Protein AF-0000000086775308 (afdb_homodimer)

Solvent-accessible surface area (backbone atoms only — not comparable to full-atom values): 11970 Å² total; per-residue (Å²): 128,75,79,69,89,72,75,89,44,62,49,80,54,62,70,60,24,52,54,50,41,53,54,49,51,52,50,52,52,52,53,46,52,46,45,18,43,27,44,70,28,49,30,36,40,39,37,32,48,79,79,42,51,78,45,74,47,56,60,63,72,67,72,54,77,65,46,66,46,39,51,53,39,22,53,45,31,34,72,60,33,89,48,58,64,60,19,41,55,45,37,50,54,48,50,40,47,49,52,48,37,50,45,31,37,74,57,54,68,67,119,129,75,80,72,88,74,75,89,44,63,48,81,54,64,69,60,24,50,53,49,41,52,53,49,51,52,50,51,51,50,51,47,53,47,45,18,42,28,44,71,27,47,30,37,38,38,37,32,47,78,78,42,51,81,46,74,45,54,57,62,72,67,72,54,77,63,47,66,47,39,51,53,40,22,53,45,30,34,74,60,33,90,47,57,62,59,21,42,54,46,36,51,54,46,50,40,46,48,52,47,36,51,44,32,38,72,56,54,69,68,120

Sequence (222 aa):
MGRGKILIKRIDNTTSRQVTFSKRRNGLLKKAKELAILCDAEVGVMVFSSTGKLYDYASTSSVSPLLETCDLAELICMCILPSKIAVFMSCHFFVGLFARATWRSNYGTVSMGRGKILIKRIDNTTSRQVTFSKRRNGLLKKAKELAILCDAEVGVMVFSSTGKLYDYASTSSVSPLLETCDLAELICMCILPSKIAVFMSCHFFVGLFARATWRSNYGTVS

Nearest PDB structures (foldseek):
  1egw-assembly1_B  TM=8.100E-01  e=3.547E-06  Homo sapiens
  6byy-assembly1_B  TM=8.345E-01  e=5.231E-06  Homo sapiens
  3p57-assembly1_D  TM=8.153E-01  e=4.596E-06  Homo sapiens
  6wc2-assembly2_C  TM=8.237E-01  e=1.067E-05  Homo sapiens
  1hbx-assembly1_A  TM=7.755E-01  e=5.747E-05  Homo sapiens

InterPro domains:
  IPR002100 Transcription factor, MADS-box [PF00319] (10-57)
  IPR002100 Transcription factor, MADS-box [PR00404] (3-23)
  IPR002100 Transcription factor, MADS-box [PR00404] (23-38)
  IPR002100 Transcription factor, MADS-box [PR00404] (38-59)
  IPR002100 Transcription factor, MADS-box [PS00350] (3-57)
  IPR002100 Transcription factor, MADS-box [PS50066] (1-61)
  IPR002100 Transcription factor, MADS-box [SM00432] (1-60)
  IPR033896 MADS MEF2-like, N-terminal [cd00265] (2-61)
  IPR036879 Transcription factor, MADS-box superfamily [G3DSA:3.40.1810.10] (13-83)
  IPR036879 Transcription factor, MADS-box superfamily [SSF55455] (2-68)
  IPR050142 MADS-box/MEF2 Transcription Factor [PTHR48019] (3-62)

Organism: NCBI:txid165716

Structure (mmCIF, N/CA/C/O backbone):
data_AF-0000000086775308-model_v1
#
loop_
_entity.id
_entity.type
_entity.pd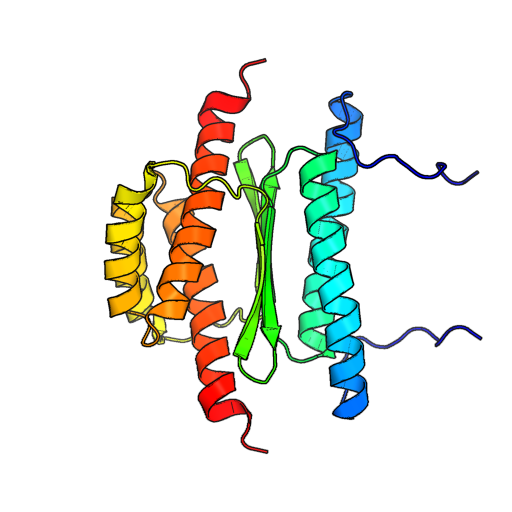bx_description
1 polymer 'AGAMOUS-like 16'
#
loop_
_atom_site.group_PDB
_atom_site.id
_atom_site.type_symbol
_atom_site.label_atom_id
_atom_site.label_alt_id
_atom_site.label_comp_id
_atom_site.label_asym_id
_atom_site.label_entity_id
_atom_site.label_seq_id
_atom_site.pdbx_PDB_ins_code
_atom_site.Cartn_x
_atom_site.Cartn_y
_atom_site.Cartn_z
_atom_site.occupancy
_atom_site.B_iso_or_equiv
_atom_site.auth_seq_id
_atom_site.auth_comp_id
_atom_site.auth_asym_id
_atom_site.auth_atom_id
_atom_site.pdbx_PDB_model_num
ATOM 1 N N . MET A 1 1 ? -9.656 21.328 -22.531 1 42.94 1 MET A N 1
ATOM 2 C CA . MET A 1 1 ? -8.273 21.641 -22.172 1 42.94 1 MET A CA 1
ATOM 3 C C . MET A 1 1 ? -7.84 20.859 -20.938 1 42.94 1 MET A C 1
ATOM 5 O O . MET A 1 1 ? -8.578 20.797 -19.953 1 42.94 1 MET A O 1
ATOM 9 N N . GLY A 1 2 ? -7.031 19.906 -21.078 1 43.66 2 GLY A N 1
ATOM 10 C CA . GLY A 1 2 ? -6.695 19.094 -19.922 1 43.66 2 GLY A CA 1
ATOM 11 C C . GLY A 1 2 ? -6.055 19.891 -18.797 1 43.66 2 GLY A C 1
ATOM 12 O O . GLY A 1 2 ? -5.613 21.031 -19 1 43.66 2 GLY A O 1
ATOM 13 N N . ARG A 1 3 ? -6.391 19.75 -17.703 1 65.56 3 ARG A N 1
ATOM 14 C CA . ARG A 1 3 ? -5.746 20.469 -16.609 1 65.56 3 ARG A CA 1
ATOM 15 C C . ARG A 1 3 ? -4.23 20.328 -16.672 1 65.56 3 ARG A C 1
ATOM 17 O O . ARG A 1 3 ? -3.715 19.344 -17.219 1 65.56 3 ARG A O 1
ATOM 24 N N . GLY A 1 4 ? -3.482 21.281 -17.203 1 66.19 4 GLY A N 1
ATOM 25 C CA . GLY A 1 4 ? -2.031 21.359 -17.266 1 66.19 4 GLY A CA 1
ATOM 26 C C . GLY A 1 4 ? -1.345 20.469 -16.25 1 66.19 4 GLY A C 1
ATOM 27 O O . GLY A 1 4 ? -2.008 19.75 -15.492 1 66.19 4 GLY A O 1
ATOM 28 N N . LYS A 1 5 ? -0.002 20.297 -16.359 1 78 5 LYS A N 1
ATOM 29 C CA . LYS A 1 5 ? 0.845 19.547 -15.438 1 78 5 LYS A CA 1
ATOM 30 C C . LYS A 1 5 ? 0.782 20.141 -14.031 1 78 5 LYS A C 1
ATOM 32 O O . LYS A 1 5 ? 0.924 21.359 -13.859 1 78 5 LYS A O 1
ATOM 37 N N . ILE A 1 6 ? 0.386 19.359 -13.219 1 81.38 6 ILE A N 1
ATOM 38 C CA . ILE A 1 6 ? 0.278 19.859 -11.852 1 81.38 6 ILE A CA 1
ATOM 39 C C . ILE A 1 6 ? 1.59 19.609 -11.109 1 81.38 6 ILE A C 1
ATOM 41 O O . ILE A 1 6 ? 2.25 18.578 -11.328 1 81.38 6 ILE A O 1
ATOM 45 N N . LEU A 1 7 ? 2.023 20.688 -10.438 1 88.44 7 LEU A N 1
ATOM 46 C CA . LEU A 1 7 ? 3.145 20.531 -9.523 1 88.44 7 LEU A CA 1
ATOM 47 C C . LEU A 1 7 ? 2.754 19.656 -8.328 1 88.44 7 LEU A C 1
ATOM 49 O O . LEU A 1 7 ? 1.666 19.828 -7.77 1 88.44 7 LEU A O 1
ATOM 53 N N . ILE A 1 8 ? 3.662 18.75 -8.031 1 95.31 8 ILE A N 1
ATOM 54 C CA . ILE A 1 8 ? 3.373 17.859 -6.914 1 95.31 8 ILE A CA 1
ATOM 55 C C . ILE A 1 8 ? 3.689 18.562 -5.598 1 95.31 8 ILE A C 1
ATOM 57 O O . ILE A 1 8 ? 4.816 18.484 -5.102 1 95.31 8 ILE A O 1
ATOM 61 N N . LYS A 1 9 ? 2.836 19.281 -5.207 1 95.69 9 LYS A N 1
ATOM 62 C CA . LYS A 1 9 ? 2.846 19.984 -3.926 1 95.69 9 LYS A CA 1
ATOM 63 C C . LYS A 1 9 ? 1.477 19.922 -3.256 1 95.69 9 LYS A C 1
ATOM 65 O O . LYS A 1 9 ? 0.458 19.75 -3.928 1 95.69 9 LYS A O 1
ATOM 70 N N . ARG A 1 10 ? 1.558 20.047 -1.965 1 95.5 10 ARG A N 1
ATOM 71 C CA . ARG A 1 10 ? 0.304 19.969 -1.221 1 95.5 10 ARG A CA 1
ATOM 72 C C . ARG A 1 10 ? -0.72 20.969 -1.767 1 95.5 10 ARG A C 1
ATOM 74 O O . ARG A 1 10 ? -0.394 22.125 -2.023 1 95.5 10 ARG A O 1
ATOM 81 N N . ILE A 1 11 ? -1.841 20.469 -1.906 1 95.88 11 ILE A N 1
ATOM 82 C CA . ILE A 1 11 ? -2.939 21.312 -2.355 1 95.88 11 ILE A CA 1
ATOM 83 C C . ILE A 1 11 ? -3.488 22.109 -1.177 1 95.88 11 ILE A C 1
ATOM 85 O O . ILE A 1 11 ? -3.893 21.547 -0.163 1 95.88 11 ILE A O 1
ATOM 89 N N . ASP A 1 12 ? -3.641 23.391 -1.25 1 95.5 12 ASP A N 1
ATOM 90 C CA . ASP A 1 12 ? -4.02 24.266 -0.143 1 95.5 12 ASP A CA 1
ATOM 91 C C . ASP A 1 12 ? -5.539 24.297 0.03 1 95.5 12 ASP A C 1
ATOM 93 O O . ASP A 1 12 ? -6.039 24.344 1.156 1 95.5 12 ASP A O 1
ATOM 97 N N . ASN A 1 13 ? -6.195 24.391 -1.136 1 95.44 13 ASN A N 1
ATOM 98 C CA . ASN A 1 13 ? -7.652 24.391 -1.05 1 95.44 13 ASN A CA 1
ATOM 99 C C . ASN A 1 13 ? -8.195 23.062 -0.528 1 95.44 13 ASN A C 1
ATOM 101 O O . ASN A 1 13 ? -7.984 22.016 -1.144 1 95.44 13 ASN A O 1
ATOM 105 N N . THR A 1 14 ? -8.922 23.125 0.528 1 94.19 14 THR A N 1
ATOM 106 C CA . THR A 1 14 ? -9.383 21.938 1.225 1 94.19 14 THR A CA 1
ATOM 107 C C . THR A 1 14 ? -10.344 21.141 0.349 1 94.19 14 THR A C 1
ATOM 109 O O . THR A 1 14 ? -10.273 19.906 0.293 1 94.19 14 THR A O 1
ATOM 112 N N . THR A 1 15 ? -11.25 21.812 -0.288 1 95.69 15 THR A N 1
ATOM 113 C CA . THR A 1 15 ? -12.227 21.141 -1.13 1 95.69 15 THR A CA 1
ATOM 114 C C . THR A 1 15 ? -11.539 20.406 -2.279 1 95.69 15 THR A C 1
ATOM 116 O O . THR A 1 15 ? -11.82 19.234 -2.533 1 95.69 15 THR A O 1
ATOM 119 N N . SER A 1 16 ? -10.633 21.109 -2.973 1 95.88 16 SER A N 1
ATOM 120 C CA . SER A 1 16 ? -9.891 20.5 -4.074 1 95.88 16 SER A CA 1
ATOM 121 C C . SER A 1 16 ? -9.023 19.344 -3.586 1 95.88 16 SER A C 1
ATOM 123 O O . SER A 1 16 ? -8.898 18.328 -4.266 1 95.88 16 SER A O 1
ATOM 125 N N . ARG A 1 17 ? -8.422 19.516 -2.426 1 96 17 ARG A N 1
ATOM 126 C CA . ARG A 1 17 ? -7.582 18.469 -1.85 1 96 17 ARG A CA 1
ATOM 127 C C . ARG A 1 17 ? -8.391 17.203 -1.567 1 96 17 ARG A C 1
ATOM 129 O O . ARG A 1 17 ? -7.934 16.094 -1.842 1 96 17 ARG A O 1
ATOM 136 N N . GLN A 1 18 ? -9.562 17.438 -1.11 1 95.31 18 GLN A N 1
ATOM 137 C CA . GLN A 1 18 ? -10.43 16.312 -0.793 1 95.31 18 GLN A CA 1
ATOM 138 C C . GLN A 1 18 ? -10.859 15.578 -2.059 1 95.31 18 GLN A C 1
ATOM 140 O O . GLN A 1 18 ? -10.93 14.344 -2.078 1 95.31 18 GLN A O 1
ATOM 145 N N . VAL A 1 19 ? -11.242 16.328 -3.092 1 97 19 VAL A N 1
ATOM 146 C CA . VAL A 1 19 ? -11.656 15.727 -4.352 1 97 19 VAL A CA 1
ATOM 147 C C . VAL A 1 19 ? -10.492 14.945 -4.965 1 97 19 VAL A C 1
ATOM 149 O O . VAL A 1 19 ? -10.664 13.812 -5.41 1 97 19 VAL A O 1
ATOM 152 N N . THR A 1 20 ? -9.305 15.555 -4.961 1 96.69 20 THR A N 1
ATOM 153 C CA . THR A 1 20 ? -8.109 14.898 -5.477 1 96.69 20 THR A CA 1
ATOM 154 C C . THR A 1 20 ? -7.789 13.641 -4.676 1 96.69 20 THR A C 1
ATOM 156 O O . THR A 1 20 ? -7.477 12.594 -5.246 1 96.69 20 THR A O 1
ATOM 159 N N . PHE A 1 21 ? -7.926 13.711 -3.381 1 97.62 21 PHE A N 1
ATOM 160 C CA . PHE A 1 21 ? -7.68 12.562 -2.514 1 97.62 21 PHE A CA 1
ATOM 161 C C . PHE A 1 21 ? -8.547 11.375 -2.922 1 97.62 21 PHE A C 1
ATOM 163 O O . PHE A 1 21 ? -8.039 10.266 -3.105 1 97.62 21 PHE A O 1
ATOM 170 N N . SER A 1 22 ? -9.766 11.656 -3.123 1 97.81 22 SER A N 1
ATOM 171 C CA . SER A 1 22 ? -10.695 10.586 -3.455 1 97.81 22 SER A CA 1
ATOM 172 C C . SER A 1 22 ? -10.352 9.953 -4.801 1 97.81 22 SER A C 1
ATOM 174 O O . SER A 1 22 ? -10.344 8.727 -4.93 1 97.81 22 SER A O 1
ATOM 176 N N . LYS A 1 23 ? -10.102 10.797 -5.715 1 97.44 23 LYS A N 1
ATOM 177 C CA . LYS A 1 23 ? -9.812 10.305 -7.059 1 97.44 23 LYS A CA 1
ATOM 178 C C . LYS A 1 23 ? -8.516 9.5 -7.086 1 97.44 23 LYS A C 1
ATOM 180 O O . LYS A 1 23 ? -8.477 8.391 -7.637 1 97.44 23 LYS A O 1
ATOM 185 N N . ARG A 1 24 ? -7.516 10.07 -6.504 1 98.12 24 ARG A N 1
ATOM 186 C CA . ARG A 1 24 ? -6.211 9.422 -6.547 1 98.12 24 ARG A CA 1
ATOM 187 C C . ARG A 1 24 ? -6.195 8.164 -5.68 1 98.12 24 ARG A C 1
ATOM 189 O O . ARG A 1 24 ? -5.531 7.18 -6.012 1 98.12 24 ARG A O 1
ATOM 196 N N . ARG A 1 25 ? -6.805 8.234 -4.574 1 97.69 25 ARG A N 1
ATOM 197 C CA . ARG A 1 25 ? -6.926 7.051 -3.727 1 97.69 25 ARG A CA 1
ATOM 198 C C . ARG A 1 25 ? -7.547 5.891 -4.492 1 97.69 25 ARG A C 1
ATOM 200 O O . ARG A 1 25 ? -7.004 4.781 -4.492 1 97.69 25 ARG A O 1
ATOM 207 N N . ASN A 1 26 ? -8.703 6.203 -5.184 1 98.19 26 ASN A N 1
ATOM 208 C CA . ASN A 1 26 ? -9.375 5.164 -5.957 1 98.19 26 ASN A CA 1
ATOM 209 C C . ASN A 1 26 ? -8.477 4.625 -7.066 1 98.19 26 ASN A C 1
ATOM 211 O O . ASN A 1 26 ? -8.445 3.42 -7.316 1 98.19 26 ASN A O 1
ATOM 215 N N . GLY A 1 27 ? -7.809 5.512 -7.695 1 98.44 27 GLY A N 1
ATOM 216 C CA . GLY A 1 27 ? -6.871 5.098 -8.727 1 98.44 27 GLY A CA 1
ATOM 217 C C . GLY A 1 27 ? -5.762 4.207 -8.203 1 98.44 27 GLY A C 1
ATOM 218 O O . GLY A 1 27 ? -5.402 3.215 -8.836 1 98.44 27 GLY A O 1
ATOM 219 N N . LEU A 1 28 ? -5.191 4.531 -7.121 1 98.5 28 LEU A N 1
ATOM 220 C CA . LEU A 1 28 ? -4.109 3.773 -6.508 1 98.5 28 LEU A CA 1
ATOM 221 C C . LEU A 1 28 ? -4.562 2.357 -6.168 1 98.5 28 LEU A C 1
ATOM 223 O O . LEU A 1 28 ? -3.863 1.388 -6.48 1 98.5 28 LEU A O 1
ATOM 227 N N . LEU A 1 29 ? -5.723 2.271 -5.598 1 98.06 29 LEU A N 1
ATOM 228 C CA . LEU A 1 29 ? -6.246 0.968 -5.207 1 98.06 29 LEU A CA 1
ATOM 229 C C . LEU A 1 29 ? -6.535 0.108 -6.434 1 98.06 29 LEU A C 1
ATOM 231 O O . LEU A 1 29 ? -6.277 -1.098 -6.426 1 98.06 29 LEU A O 1
ATOM 235 N N . LYS A 1 30 ? -7.055 0.745 -7.438 1 97.81 30 LYS A N 1
ATOM 236 C CA . LYS A 1 30 ? -7.309 0.025 -8.68 1 97.81 30 LYS A CA 1
ATOM 237 C C . LYS A 1 30 ? -6.016 -0.531 -9.266 1 97.81 30 LYS A C 1
ATOM 239 O O . LYS A 1 30 ? -5.961 -1.695 -9.672 1 97.81 30 LYS A O 1
ATOM 244 N N . LYS A 1 31 ? -5.035 0.302 -9.312 1 98 31 LYS A N 1
ATOM 245 C CA . LYS A 1 31 ? -3.758 -0.114 -9.883 1 98 31 LYS A CA 1
ATOM 246 C C . LYS A 1 31 ? -3.117 -1.222 -9.055 1 98 31 LYS A C 1
ATOM 248 O O . LYS A 1 31 ? -2.434 -2.094 -9.594 1 98 31 LYS A O 1
ATOM 253 N N . ALA A 1 32 ? -3.24 -1.167 -7.801 1 98.12 32 ALA A N 1
ATOM 254 C CA . ALA A 1 32 ? -2.721 -2.215 -6.926 1 98.12 32 ALA A CA 1
ATOM 255 C C . ALA A 1 32 ? -3.377 -3.559 -7.23 1 98.12 32 ALA A C 1
ATOM 257 O O . ALA A 1 32 ? -2.697 -4.582 -7.316 1 98.12 32 ALA A O 1
ATOM 258 N N . LYS A 1 33 ? -4.68 -3.568 -7.344 1 96.94 33 LYS A N 1
ATOM 259 C CA . LYS A 1 33 ? -5.414 -4.789 -7.664 1 96.94 33 LYS A CA 1
ATOM 260 C C . LYS A 1 33 ? -4.977 -5.355 -9.008 1 96.94 33 LYS A C 1
ATOM 262 O O . LYS A 1 33 ? -4.785 -6.566 -9.148 1 96.94 33 LYS A O 1
ATOM 267 N N . GLU A 1 34 ? -4.906 -4.504 -9.922 1 97.5 34 GLU A N 1
ATOM 268 C CA . GLU A 1 34 ? -4.469 -4.934 -11.242 1 97.5 34 GLU A CA 1
ATOM 269 C C . GLU A 1 34 ? -3.074 -5.551 -11.188 1 97.5 34 GLU A C 1
ATOM 271 O O . GLU A 1 34 ? -2.828 -6.598 -11.797 1 97.5 34 GLU A O 1
ATOM 276 N N . LEU A 1 35 ? -2.164 -4.906 -10.555 1 97.56 35 LEU A N 1
ATOM 277 C CA . LEU A 1 35 ? -0.809 -5.426 -10.406 1 97.56 35 LEU A CA 1
ATOM 278 C C . LEU A 1 35 ? -0.825 -6.812 -9.766 1 97.56 35 LEU A C 1
ATOM 280 O O . LEU A 1 35 ? -0.128 -7.719 -10.227 1 97.56 35 LEU A O 1
ATOM 284 N N . ALA A 1 36 ? -1.61 -6.926 -8.734 1 96.31 36 ALA A N 1
ATOM 285 C CA . ALA A 1 36 ? -1.701 -8.203 -8.031 1 96.31 36 ALA A CA 1
ATOM 286 C C . ALA A 1 36 ? -2.166 -9.312 -8.961 1 96.31 36 ALA A C 1
ATOM 288 O O . ALA A 1 36 ? -1.617 -10.422 -8.945 1 96.31 36 ALA A O 1
ATOM 289 N N . ILE A 1 37 ? -3.131 -9.016 -9.789 1 95.88 37 ILE A N 1
ATOM 290 C CA . ILE A 1 37 ? -3.719 -10.031 -10.656 1 95.88 37 ILE A CA 1
ATOM 291 C C . ILE A 1 37 ? -2.793 -10.297 -11.844 1 95.88 37 ILE A C 1
ATOM 293 O O . ILE A 1 37 ? -2.482 -11.453 -12.148 1 95.88 37 ILE A O 1
ATOM 297 N N . LEU A 1 38 ? -2.32 -9.297 -12.5 1 95.88 38 LEU A N 1
ATOM 298 C CA . LEU A 1 38 ? -1.507 -9.438 -13.703 1 95.88 38 LEU A CA 1
ATOM 299 C C . LEU A 1 38 ? -0.223 -10.203 -13.406 1 95.88 38 LEU A C 1
ATOM 301 O O . LEU A 1 38 ? 0.214 -11.031 -14.211 1 95.88 38 LEU A O 1
ATOM 305 N N . CYS A 1 39 ? 0.312 -9.914 -12.242 1 96.12 39 CYS A N 1
ATOM 306 C CA . CYS A 1 39 ? 1.655 -10.414 -11.977 1 96.12 39 CYS A CA 1
ATOM 307 C C . CYS A 1 39 ? 1.637 -11.453 -10.859 1 96.12 39 CYS A C 1
ATOM 309 O O . CYS A 1 39 ? 2.689 -11.844 -10.352 1 96.12 39 CYS A O 1
ATOM 311 N N . ASP A 1 40 ? 0.513 -11.773 -10.438 1 92.56 40 ASP A N 1
ATOM 312 C CA . ASP A 1 40 ? 0.426 -12.727 -9.336 1 92.56 40 ASP A CA 1
ATOM 313 C C . ASP A 1 40 ? 1.347 -12.32 -8.188 1 92.56 40 ASP A C 1
ATOM 315 O O . ASP A 1 40 ? 2.168 -13.117 -7.73 1 92.56 40 ASP A O 1
ATOM 319 N N . ALA A 1 41 ? 1.248 -11.141 -7.871 1 93.06 41 ALA A N 1
ATOM 320 C CA . ALA A 1 41 ? 2.117 -10.555 -6.855 1 93.06 41 ALA A CA 1
ATOM 321 C C . ALA A 1 41 ? 1.346 -10.281 -5.566 1 93.06 41 ALA A C 1
ATOM 323 O O . ALA A 1 41 ? 0.122 -10.125 -5.59 1 93.06 41 ALA A O 1
ATOM 324 N N . GLU A 1 42 ? 2.039 -10.336 -4.492 1 90.38 42 GLU A N 1
ATOM 325 C CA . GLU A 1 42 ? 1.486 -9.883 -3.219 1 90.38 42 GLU A CA 1
ATOM 326 C C . GLU A 1 42 ? 1.608 -8.367 -3.074 1 90.38 42 GLU A C 1
ATOM 328 O O . GLU A 1 42 ? 2.715 -7.824 -3.096 1 90.38 42 GLU A O 1
ATOM 333 N N . VAL A 1 43 ? 0.461 -7.773 -2.969 1 94.25 43 VAL A N 1
ATOM 334 C CA . VAL A 1 43 ? 0.418 -6.312 -2.943 1 94.25 43 VAL A CA 1
ATOM 335 C C . VAL A 1 43 ? -0.468 -5.844 -1.791 1 94.25 43 VAL A C 1
ATOM 337 O O . VAL A 1 43 ? -1.538 -6.406 -1.553 1 94.25 43 VAL A O 1
ATOM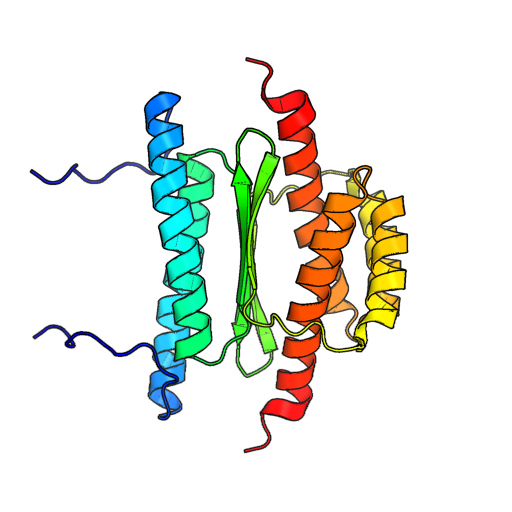 340 N N . GLY A 1 44 ? -0.011 -4.852 -1.04 1 93.25 44 GLY A N 1
ATOM 341 C CA . GLY A 1 44 ? -0.771 -4.18 0.002 1 93.25 44 GLY A CA 1
ATOM 342 C C . GLY A 1 44 ? -0.713 -2.668 -0.097 1 93.25 44 GLY A C 1
ATOM 343 O O . GLY A 1 44 ? 0.346 -2.098 -0.367 1 93.25 44 GLY A O 1
ATOM 344 N N . VAL A 1 45 ? -1.843 -2.053 0.072 1 94.69 45 VAL A N 1
ATOM 345 C CA . VAL A 1 45 ? -1.93 -0.596 0.055 1 94.69 45 VAL A CA 1
ATOM 346 C C . VAL A 1 45 ? -2.803 -0.117 1.213 1 94.69 45 VAL A C 1
ATOM 348 O O . VAL A 1 45 ? -3.846 -0.711 1.5 1 94.69 45 VAL A O 1
ATOM 351 N N . MET A 1 46 ? -2.318 0.936 1.831 1 92.38 46 MET A N 1
ATOM 352 C CA . MET A 1 46 ? -3.092 1.605 2.873 1 92.38 46 MET A CA 1
ATOM 353 C C . MET A 1 46 ? -3.076 3.117 2.674 1 92.38 46 MET A C 1
ATOM 355 O O . MET A 1 46 ? -2.02 3.707 2.449 1 92.38 46 MET A O 1
ATOM 359 N N . VAL A 1 47 ? -4.238 3.674 2.785 1 93.75 47 VAL A N 1
ATOM 360 C CA . VAL A 1 47 ? -4.379 5.121 2.662 1 93.75 47 VAL A CA 1
ATOM 361 C C . VAL A 1 47 ? -5.293 5.648 3.766 1 93.75 47 VAL A C 1
ATOM 363 O O . VAL A 1 47 ? -6.375 5.105 3.996 1 93.75 47 VAL A O 1
ATOM 366 N N . PHE A 1 48 ? -4.871 6.691 4.352 1 90.69 48 PHE A N 1
ATOM 367 C CA . PHE A 1 48 ? -5.676 7.277 5.418 1 90.69 48 PHE A CA 1
ATOM 368 C C . PHE A 1 48 ? -6.18 8.656 5.016 1 90.69 48 PHE A C 1
ATOM 370 O O . PHE A 1 48 ? -5.434 9.453 4.441 1 90.69 48 PHE A O 1
ATOM 377 N N . SER A 1 49 ? -7.406 8.852 5.332 1 88.5 49 SER A N 1
ATOM 378 C CA . SER A 1 49 ? -7.938 10.203 5.16 1 88.5 49 SER A CA 1
ATOM 379 C C . SER A 1 49 ? -7.48 11.125 6.285 1 88.5 49 SER A C 1
ATOM 381 O O . SER A 1 49 ? -6.871 10.672 7.258 1 88.5 49 SER A O 1
ATOM 383 N N . SER A 1 50 ? -7.926 12.438 6.055 1 85.12 50 SER A N 1
ATOM 384 C CA . SER A 1 50 ? -7.605 13.43 7.078 1 85.12 50 SER A CA 1
ATOM 385 C C . SER A 1 50 ? -8.375 13.156 8.367 1 85.12 50 SER A C 1
ATOM 387 O O . SER A 1 50 ? -7.934 13.539 9.453 1 85.12 50 SER A O 1
ATOM 389 N N . THR A 1 51 ? -9.5 12.461 8.258 1 83 51 THR A N 1
ATOM 390 C CA . THR A 1 51 ? -10.312 12.141 9.422 1 83 51 THR A CA 1
ATOM 391 C C . THR A 1 51 ? -9.859 10.828 10.055 1 83 51 THR A C 1
ATOM 393 O O . THR A 1 51 ? -10.406 10.398 11.078 1 83 51 THR A O 1
ATOM 396 N N . GLY A 1 52 ? -8.883 10.133 9.375 1 81.44 52 GLY A N 1
ATOM 397 C CA . GLY A 1 52 ? -8.359 8.891 9.938 1 81.44 52 GLY A CA 1
ATOM 398 C C . GLY A 1 52 ? -9.031 7.656 9.367 1 81.44 52 GLY A C 1
ATOM 399 O O . GLY A 1 52 ? -8.781 6.539 9.828 1 81.44 52 GLY A O 1
ATOM 400 N N . LYS A 1 53 ? -9.906 7.895 8.5 1 86.5 53 LYS A N 1
ATOM 401 C CA . LYS A 1 53 ? -10.531 6.746 7.848 1 86.5 53 LYS A CA 1
ATOM 402 C C . LYS A 1 53 ? -9.531 5.984 6.988 1 86.5 53 LYS A C 1
ATOM 404 O O . LYS A 1 53 ? -8.773 6.586 6.227 1 86.5 53 LYS A O 1
ATOM 409 N N . LEU A 1 54 ? -9.508 4.598 7.164 1 87.56 54 LEU A N 1
ATOM 410 C CA . LEU A 1 54 ? -8.562 3.756 6.438 1 87.56 54 LEU A CA 1
ATOM 4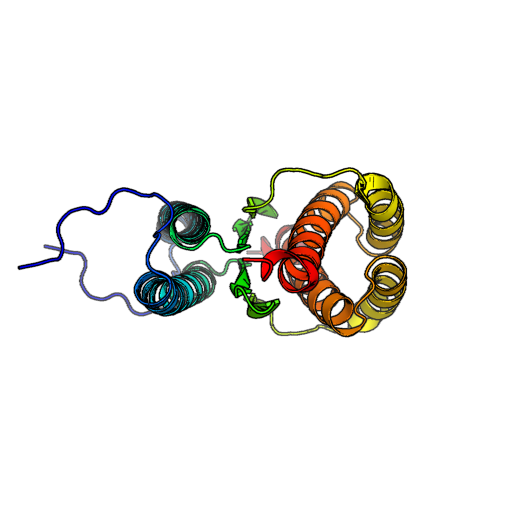11 C C . LEU A 1 54 ? -9.188 3.219 5.156 1 87.56 54 LEU A C 1
ATOM 413 O O . LEU A 1 54 ? -10.312 2.725 5.168 1 87.56 54 LEU A O 1
ATOM 417 N N . TYR A 1 55 ? -8.531 3.367 4.016 1 92.06 55 TYR A N 1
ATOM 418 C CA . TYR A 1 55 ? -8.781 2.686 2.75 1 92.06 55 TYR A CA 1
ATOM 419 C C . TYR A 1 55 ? -7.637 1.732 2.412 1 92.06 55 TYR A C 1
ATOM 421 O O . TYR A 1 55 ? -6.465 2.1 2.512 1 92.06 55 TYR A O 1
ATOM 429 N N . ASP A 1 56 ? -7.988 0.474 2.08 1 90.19 56 ASP A N 1
ATOM 430 C CA . ASP A 1 56 ? -6.883 -0.458 1.876 1 90.19 56 ASP A CA 1
ATOM 431 C C . ASP A 1 56 ? -7.227 -1.491 0.805 1 90.19 56 ASP A C 1
ATOM 433 O O . ASP A 1 56 ? -8.383 -1.595 0.382 1 90.19 56 ASP A O 1
ATOM 437 N N . TYR A 1 57 ? -6.219 -2.127 0.348 1 92.12 57 TYR A N 1
ATOM 438 C CA . TYR A 1 57 ? -6.258 -3.291 -0.53 1 92.12 57 TYR A CA 1
ATOM 439 C C . TYR A 1 57 ? -5.148 -4.273 -0.179 1 92.12 57 TYR A C 1
ATOM 441 O O . TYR A 1 57 ? -4.012 -3.871 0.078 1 92.12 57 TYR A O 1
ATOM 449 N N . ALA A 1 58 ? -5.5 -5.457 -0.084 1 89.44 58 ALA A N 1
ATOM 450 C CA . ALA A 1 58 ? -4.523 -6.535 0.059 1 89.44 58 ALA A CA 1
ATOM 451 C C . ALA A 1 58 ? -4.828 -7.68 -0.902 1 89.44 58 ALA A C 1
ATOM 453 O O . ALA A 1 58 ? -5.984 -8.078 -1.059 1 89.44 58 ALA A O 1
ATOM 454 N N . SER A 1 59 ? -3.865 -8.07 -1.654 1 88.38 59 SER A N 1
ATOM 455 C CA . SER A 1 59 ? -4.059 -9.156 -2.615 1 88.38 59 SER A CA 1
ATOM 456 C C . SER A 1 59 ? -4.473 -10.445 -1.917 1 88.38 59 SER A C 1
ATOM 458 O O . SER A 1 59 ? -5.148 -11.289 -2.514 1 88.38 59 SER A O 1
ATOM 460 N N . THR A 1 60 ? -3.9 -10.781 -0.77 1 71.69 60 THR A N 1
ATOM 461 C CA . THR A 1 60 ? -4.227 -12.031 -0.09 1 71.69 60 THR A CA 1
ATOM 462 C C . THR A 1 60 ? -5.391 -11.836 0.876 1 71.69 60 THR A C 1
ATOM 464 O O . THR A 1 60 ? -5.438 -10.836 1.603 1 71.69 60 THR A O 1
ATOM 467 N N . SER A 1 61 ? -6.602 -11.867 0.37 1 53.62 61 SER A N 1
ATOM 468 C CA . SER A 1 61 ? -7.711 -11.812 1.321 1 53.62 61 SER A CA 1
ATOM 469 C C . SER A 1 61 ? -7.602 -12.93 2.355 1 53.62 61 SER A C 1
ATOM 471 O O . SER A 1 61 ? -8.297 -12.906 3.373 1 53.62 61 SER A O 1
ATOM 473 N N . SER A 1 62 ? -7.133 -14.055 1.883 1 46.44 62 SER A N 1
ATOM 474 C CA . SER A 1 62 ? -7.461 -15.258 2.639 1 46.44 62 SER A CA 1
ATOM 475 C C . SER A 1 62 ? -6.664 -15.328 3.936 1 46.44 62 SER A C 1
ATOM 477 O O . SER A 1 62 ? -5.434 -15.234 3.922 1 46.44 62 SER A O 1
ATOM 479 N N . VAL A 1 63 ? -7.211 -14.719 4.875 1 48.34 63 VAL A N 1
ATOM 480 C CA . VAL A 1 63 ? -6.797 -15.039 6.238 1 48.34 63 VAL A CA 1
ATOM 481 C C . VAL A 1 63 ? -6.508 -16.531 6.352 1 48.34 63 VAL A C 1
ATOM 483 O O . VAL A 1 63 ? -7.426 -17.359 6.297 1 48.34 63 VAL A O 1
ATOM 486 N N . SER A 1 64 ? -5.73 -17.031 5.559 1 45.72 64 SER A N 1
ATOM 487 C CA . SER A 1 64 ? -5.477 -18.391 6.027 1 45.72 64 SER A CA 1
ATOM 488 C C . SER A 1 64 ? -5.242 -18.422 7.535 1 45.72 64 SER A C 1
ATOM 490 O O . SER A 1 64 ? -4.895 -17.406 8.133 1 45.72 64 SER A O 1
ATOM 492 N N . PRO A 1 65 ? -5.508 -19.641 8.18 1 44.56 65 PRO A N 1
ATOM 493 C CA . PRO A 1 65 ? -5.461 -19.984 9.602 1 44.56 65 PRO A CA 1
ATOM 494 C C . PRO A 1 65 ? -4.211 -19.469 10.297 1 44.56 65 PRO A C 1
ATOM 496 O O . PRO A 1 65 ? -3.973 -19.781 11.469 1 44.56 65 PRO A O 1
ATOM 499 N N . LEU A 1 66 ? -3.365 -18.891 9.562 1 46.72 66 LEU A N 1
ATOM 500 C CA . LEU A 1 66 ? -2.318 -18.5 10.5 1 46.72 66 LEU A CA 1
ATOM 501 C C . LEU A 1 66 ? -2.84 -17.484 11.516 1 46.72 66 LEU A C 1
ATOM 503 O O . LEU A 1 66 ? -2.076 -16.656 12.023 1 46.72 66 LEU A O 1
ATOM 507 N N . LEU A 1 67 ? -4.074 -17.422 11.602 1 50.5 67 LEU A N 1
ATOM 508 C CA . LEU A 1 67 ? -4.934 -16.688 12.531 1 50.5 67 LEU A CA 1
ATOM 509 C C . LEU A 1 67 ? -4.383 -16.75 13.945 1 50.5 67 LEU A C 1
ATOM 511 O O . LEU A 1 67 ? -4.48 -15.781 14.703 1 50.5 67 LEU A O 1
ATOM 515 N N . GLU A 1 68 ? -3.975 -17.938 14.203 1 53.5 68 GLU A N 1
ATOM 516 C CA . GLU A 1 68 ? -3.549 -18.031 15.602 1 53.5 68 GLU A CA 1
ATOM 517 C C . GLU A 1 68 ? -2.428 -17.031 15.898 1 53.5 68 GLU A C 1
ATOM 519 O O . GLU A 1 68 ? -2.387 -16.453 16.984 1 53.5 68 GLU A O 1
ATOM 524 N N . THR A 1 69 ? -1.593 -16.891 14.953 1 54.34 69 THR A N 1
ATOM 525 C CA . THR A 1 69 ? -0.462 -16 15.172 1 54.34 69 THR A CA 1
ATOM 526 C C . THR A 1 69 ? -0.911 -14.547 15.125 1 54.34 69 THR A C 1
ATOM 528 O O . THR A 1 69 ? -0.335 -13.688 15.805 1 54.34 69 THR A O 1
ATOM 531 N N . CYS A 1 70 ? -2.012 -14.422 14.414 1 54.41 70 CYS A N 1
ATOM 532 C CA . CYS A 1 70 ? -2.51 -13.055 14.32 1 54.41 70 CYS A CA 1
ATOM 533 C C . CYS A 1 70 ? -3.098 -12.594 15.648 1 54.41 70 CYS A C 1
ATOM 535 O O . CYS A 1 70 ? -3.004 -11.422 16 1 54.41 70 CYS A O 1
ATOM 537 N N . ASP A 1 71 ? -3.598 -13.633 16.25 1 56.81 71 ASP A N 1
ATOM 538 C CA . ASP A 1 71 ? -4.184 -13.281 17.547 1 56.81 71 ASP A CA 1
ATOM 539 C C . ASP A 1 71 ? -3.123 -12.734 18.5 1 56.81 71 ASP A C 1
ATOM 541 O O . ASP A 1 71 ? -3.354 -11.734 19.188 1 56.81 71 ASP A O 1
ATOM 545 N N . LEU A 1 72 ? -2.059 -13.398 18.453 1 56.25 72 LEU A N 1
ATOM 546 C CA . LEU A 1 72 ? -0.997 -12.945 19.344 1 56.25 72 LEU A CA 1
ATOM 547 C C . LEU A 1 72 ? -0.446 -11.594 18.875 1 56.25 72 LEU A C 1
ATOM 549 O O . LEU A 1 72 ? -0.191 -10.711 19.703 1 56.25 72 LEU A O 1
ATOM 553 N N . ALA A 1 73 ? -0.312 -11.461 17.594 1 55.34 73 ALA A N 1
ATOM 554 C CA . ALA A 1 73 ? 0.169 -10.195 17.031 1 55.34 73 ALA A CA 1
ATOM 555 C C . ALA A 1 73 ? -0.809 -9.062 17.328 1 55.34 73 ALA A C 1
ATOM 557 O O . ALA A 1 73 ? -0.396 -7.941 17.625 1 55.34 73 ALA A O 1
ATOM 558 N N . GLU A 1 74 ? -1.98 -9.477 17.219 1 59.84 74 GLU A N 1
ATOM 559 C CA . GLU A 1 74 ? -3.014 -8.5 17.531 1 59.84 74 GLU A CA 1
ATOM 560 C C . GLU A 1 74 ? -2.904 -8.039 18.984 1 59.84 74 GLU A C 1
ATOM 562 O O . GLU A 1 74 ? -3.033 -6.852 19.281 1 59.84 74 GLU A O 1
ATOM 567 N N . LE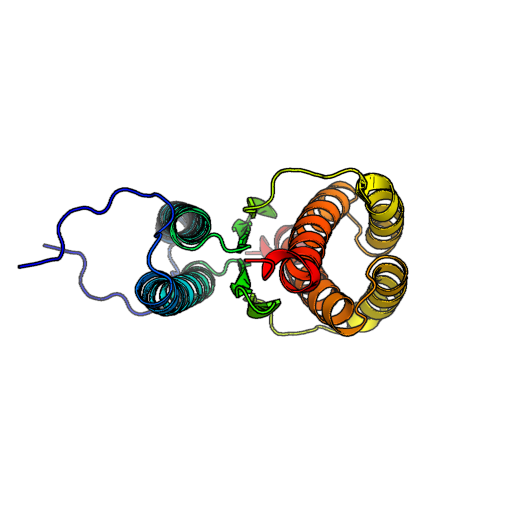U A 1 75 ? -2.787 -9.086 19.781 1 58.16 75 LEU A N 1
ATOM 568 C CA . LEU A 1 75 ? -2.664 -8.781 21.203 1 58.16 75 LEU A CA 1
ATOM 569 C C . LEU A 1 75 ? -1.468 -7.871 21.453 1 58.16 75 LEU A C 1
ATOM 571 O O . LEU A 1 75 ? -1.562 -6.922 22.234 1 58.16 75 LEU A O 1
ATOM 575 N N . ILE A 1 76 ? -0.512 -8.195 20.828 1 56.84 76 ILE A N 1
ATOM 576 C CA . ILE A 1 76 ? 0.724 -7.453 21.047 1 56.84 76 ILE A CA 1
ATOM 577 C C . ILE A 1 76 ? 0.582 -6.039 20.484 1 56.84 76 ILE A C 1
ATOM 579 O O . ILE A 1 76 ? 0.979 -5.066 21.125 1 56.84 76 ILE A O 1
ATOM 583 N N . CYS A 1 77 ? -0.022 -5.934 19.312 1 58.78 77 CYS A N 1
ATOM 584 C CA . CYS A 1 77 ? -0.206 -4.621 18.703 1 58.78 77 CYS A CA 1
ATOM 585 C C . CYS A 1 77 ? -1.165 -3.768 19.516 1 58.78 77 CYS A C 1
ATOM 587 O O . CYS A 1 77 ? -0.992 -2.551 19.609 1 58.78 77 CYS A O 1
ATOM 589 N N . MET A 1 78 ? -2.125 -4.465 20.031 1 59.41 78 MET A N 1
ATOM 590 C CA . MET A 1 78 ? -3.057 -3.732 20.891 1 59.41 78 MET A CA 1
ATOM 591 C C . MET A 1 78 ? -2.324 -3.053 22.031 1 59.41 78 MET A C 1
ATOM 593 O O . MET A 1 78 ? -2.742 -1.992 22.5 1 59.41 78 MET A O 1
ATOM 597 N N . CYS A 1 79 ? -1.34 -3.76 22.484 1 55.5 79 CYS A N 1
ATOM 598 C CA . CYS A 1 79 ? -0.629 -3.193 23.625 1 55.5 79 CYS A CA 1
ATOM 599 C C . CYS A 1 79 ? 0.167 -1.961 23.219 1 55.5 79 CYS A C 1
ATOM 601 O O . CYS A 1 79 ? 0.452 -1.096 24.047 1 55.5 79 CYS A O 1
ATOM 603 N N . ILE A 1 80 ? 0.422 -1.953 21.984 1 57 80 ILE A N 1
ATOM 604 C CA . ILE A 1 80 ? 1.286 -0.869 21.531 1 57 80 ILE A CA 1
ATOM 605 C C . ILE A 1 80 ? 0.436 0.261 20.953 1 57 80 ILE A C 1
ATOM 607 O O . ILE A 1 80 ? 0.743 1.439 21.141 1 57 80 ILE A O 1
ATOM 611 N N . LEU A 1 81 ? -0.627 -0.178 20.266 1 58.62 81 LEU A N 1
ATOM 612 C CA . LEU A 1 81 ? -1.416 0.84 19.578 1 58.62 81 LEU A CA 1
ATOM 613 C C . LEU A 1 81 ? -2.729 1.097 20.312 1 58.62 81 LEU A C 1
ATOM 615 O O . LEU A 1 81 ? -3.332 0.168 20.859 1 58.62 81 LEU A O 1
ATOM 619 N N . PRO A 1 82 ? -2.963 2.309 20.672 1 54.31 82 PRO A N 1
ATOM 620 C CA . PRO A 1 82 ? -4.129 2.658 21.484 1 54.31 82 PRO A CA 1
ATOM 621 C C . PRO A 1 82 ? -5.445 2.203 20.859 1 54.31 82 PRO A C 1
ATOM 623 O O . PRO A 1 82 ? -6.465 2.113 21.547 1 54.31 82 PRO A O 1
ATOM 626 N N . SER A 1 83 ? -5.496 2.168 19.531 1 54.66 83 SER A N 1
ATOM 627 C CA . SER A 1 83 ? -6.797 1.805 18.969 1 54.66 83 SER A CA 1
ATOM 628 C C . SER A 1 83 ? -6.82 0.345 18.531 1 54.66 83 SER A C 1
ATOM 630 O O . SER A 1 83 ? -5.992 -0.079 17.734 1 54.66 83 SER A O 1
ATOM 632 N N . LYS A 1 84 ? -7.57 -0.446 19.297 1 57.12 84 LYS A N 1
ATOM 633 C CA . LYS A 1 84 ? -7.742 -1.885 19.109 1 57.12 84 LYS A CA 1
ATOM 634 C C . LYS A 1 84 ? -8.07 -2.223 17.656 1 57.12 84 LYS A C 1
ATOM 636 O O . LYS A 1 84 ? -7.551 -3.197 17.109 1 57.12 84 LYS A O 1
ATOM 641 N N . ILE A 1 85 ? -8.852 -1.415 17.078 1 60.5 85 ILE A N 1
ATOM 642 C CA . ILE A 1 85 ? -9.344 -1.731 15.742 1 60.5 85 ILE A CA 1
ATOM 643 C C . ILE A 1 85 ? -8.227 -1.555 14.719 1 60.5 85 ILE A C 1
ATOM 645 O O . ILE A 1 85 ? -8.047 -2.393 13.828 1 60.5 85 ILE A O 1
ATOM 649 N N . ALA A 1 86 ? -7.562 -0.553 14.953 1 61.56 86 ALA A N 1
ATOM 650 C CA . ALA A 1 86 ? -6.492 -0.251 14.008 1 61.56 86 ALA A CA 1
ATOM 651 C C . ALA A 1 86 ? -5.395 -1.312 14.062 1 61.56 86 ALA A C 1
ATOM 653 O O . ALA A 1 86 ? -4.867 -1.727 13.031 1 61.56 86 ALA A O 1
ATOM 654 N N . VAL A 1 87 ? -5.273 -1.784 15.18 1 60.41 87 VAL A N 1
ATOM 655 C CA . VAL A 1 87 ? -4.238 -2.791 15.398 1 60.41 87 VAL A CA 1
ATOM 656 C C . VAL A 1 87 ? -4.641 -4.102 14.719 1 60.41 87 VAL A C 1
ATOM 658 O O . VAL A 1 87 ? -3.82 -4.746 14.062 1 60.41 87 VAL A O 1
ATOM 661 N N . PHE A 1 88 ? -5.848 -4.387 15 1 61.91 88 PHE A N 1
ATOM 662 C CA . PHE A 1 88 ? -6.367 -5.629 14.438 1 61.91 88 PHE A CA 1
ATOM 663 C C . PHE A 1 88 ? -6.27 -5.613 12.914 1 61.91 88 PHE A C 1
ATOM 665 O O . PHE A 1 88 ? -5.777 -6.57 12.312 1 61.91 88 PHE A O 1
ATOM 672 N N . MET A 1 89 ? -6.699 -4.578 12.367 1 64.56 89 MET A N 1
ATOM 673 C CA . MET A 1 89 ? -6.742 -4.48 10.914 1 64.56 89 MET A CA 1
ATOM 674 C C . MET A 1 89 ? -5.336 -4.461 10.328 1 64.56 89 MET A C 1
ATOM 676 O O . MET A 1 89 ? -5.074 -5.105 9.312 1 64.56 89 MET A O 1
ATOM 680 N N . SER A 1 90 ? -4.551 -3.865 11.117 1 65 90 SER A N 1
ATOM 681 C CA . SER A 1 90 ? -3.182 -3.725 10.633 1 65 90 SER A CA 1
ATOM 682 C C . SER A 1 90 ? -2.426 -5.047 10.719 1 65 90 SER A C 1
ATOM 684 O O . SER A 1 90 ? -1.716 -5.422 9.789 1 65 90 SER A O 1
ATOM 686 N N . CYS A 1 91 ? -2.688 -5.617 11.859 1 62.31 91 CYS A N 1
ATOM 687 C CA . CYS A 1 91 ? -1.966 -6.867 12.07 1 62.31 91 CYS A CA 1
ATOM 688 C C . CYS A 1 91 ? -2.404 -7.93 11.07 1 62.31 91 CYS A C 1
ATOM 690 O O . CYS A 1 91 ? -1.57 -8.633 10.5 1 62.31 91 CYS A O 1
ATOM 692 N N . HIS A 1 92 ? -3.639 -8.023 10.805 1 65.44 92 HIS A N 1
ATOM 693 C CA . HIS A 1 92 ? -4.141 -9.008 9.844 1 65.44 92 HIS A CA 1
ATOM 694 C C . HIS A 1 92 ? -3.652 -8.695 8.438 1 65.44 92 HIS A C 1
ATOM 696 O O . HIS A 1 92 ? -3.258 -9.602 7.695 1 65.44 92 HIS A O 1
ATOM 702 N N . PHE A 1 93 ? -3.715 -7.469 8.164 1 73.44 93 PHE A N 1
ATOM 703 C CA . PHE A 1 93 ? -3.27 -7 6.859 1 73.44 93 PHE A CA 1
ATOM 704 C C . PHE A 1 93 ? -1.814 -7.383 6.617 1 73.44 93 PHE A C 1
ATOM 706 O O . PHE A 1 93 ? -1.491 -7.996 5.598 1 73.44 93 PHE A O 1
ATOM 713 N N . PHE A 1 94 ? -1.065 -7.188 7.543 1 72.94 94 PHE A N 1
ATOM 714 C CA . PHE A 1 94 ? 0.379 -7.316 7.387 1 72.94 94 PHE A CA 1
ATOM 715 C C . PHE A 1 94 ? 0.805 -8.781 7.473 1 72.94 94 PHE A C 1
ATOM 717 O O . PHE A 1 94 ? 1.639 -9.234 6.688 1 72.94 94 PHE A O 1
ATOM 724 N N . VAL A 1 95 ? 0.272 -9.336 8.438 1 69.62 95 VAL A N 1
ATOM 725 C CA . VAL A 1 95 ? 0.655 -10.727 8.648 1 69.62 95 VAL A CA 1
ATOM 726 C C . VAL A 1 95 ? 0.275 -11.562 7.426 1 69.62 95 VAL A C 1
ATOM 728 O O . VAL A 1 95 ? 1.05 -12.406 6.977 1 69.62 95 VAL A O 1
ATOM 731 N N . GLY A 1 96 ? -0.868 -11.25 6.984 1 71.88 96 GLY A N 1
ATOM 732 C CA . GLY A 1 96 ? -1.297 -11.984 5.805 1 71.88 96 GLY A CA 1
ATOM 733 C C . GLY A 1 96 ? -0.411 -11.742 4.598 1 71.88 96 GLY A C 1
ATOM 734 O O . GLY A 1 96 ? 0.011 -12.695 3.936 1 71.88 96 GLY A O 1
ATOM 735 N N . LEU A 1 97 ? -0.105 -10.57 4.344 1 78.31 97 LEU A N 1
ATOM 736 C CA . LEU A 1 97 ? 0.715 -10.219 3.189 1 78.31 97 LEU A CA 1
ATOM 737 C C . LEU A 1 97 ? 2.107 -10.828 3.303 1 78.31 97 LEU A C 1
ATOM 739 O O . LEU A 1 97 ? 2.596 -11.453 2.355 1 78.31 97 LEU A O 1
ATOM 743 N N . PHE A 1 98 ? 2.639 -10.719 4.434 1 75.94 98 PHE A N 1
ATOM 744 C CA . PHE A 1 98 ? 4.012 -11.164 4.629 1 75.94 98 PHE A CA 1
ATOM 745 C C . PHE A 1 98 ? 4.09 -12.688 4.656 1 75.94 98 PHE A C 1
ATOM 747 O O . PHE A 1 98 ? 5.047 -13.273 4.141 1 75.94 98 PHE A O 1
ATOM 754 N N . ALA A 1 99 ? 3.223 -13.211 5.418 1 71.5 99 ALA A N 1
ATOM 755 C CA . ALA A 1 99 ? 3.211 -14.672 5.477 1 71.5 99 ALA A CA 1
ATOM 756 C C . ALA A 1 99 ? 3.111 -15.273 4.082 1 71.5 99 ALA A C 1
ATOM 758 O O . ALA A 1 99 ? 3.83 -16.219 3.756 1 71.5 99 ALA A O 1
ATOM 759 N N . ARG A 1 100 ? 2.311 -14.812 3.316 1 73.88 100 ARG A N 1
ATOM 760 C CA . ARG A 1 100 ? 2.135 -15.352 1.97 1 73.88 100 ARG A CA 1
ATOM 761 C C . ARG A 1 100 ? 3.348 -15.039 1.098 1 73.88 100 ARG A C 1
ATOM 763 O O . ARG A 1 100 ? 3.771 -15.883 0.299 1 73.88 100 ARG A O 1
ATOM 770 N N . ALA A 1 101 ? 3.832 -13.898 1.231 1 75.25 101 ALA A N 1
ATOM 771 C CA . ALA A 1 101 ? 5.043 -13.555 0.489 1 75.25 101 ALA A CA 1
ATOM 772 C C . ALA A 1 101 ? 6.172 -14.531 0.806 1 75.25 101 ALA A C 1
ATOM 774 O O . ALA A 1 101 ? 6.883 -14.984 -0.096 1 75.25 101 ALA A O 1
ATOM 775 N N . THR A 1 102 ? 6.277 -14.734 2.096 1 70.75 102 THR A N 1
ATOM 776 C CA . THR A 1 102 ? 7.316 -15.656 2.535 1 70.75 102 THR A CA 1
ATOM 777 C C . THR A 1 102 ? 7.039 -17.062 2.016 1 70.75 102 THR A C 1
ATOM 779 O O . THR A 1 102 ? 7.961 -17.766 1.593 1 70.75 102 THR A O 1
ATOM 782 N N . TRP A 1 103 ? 5.812 -17.453 2.148 1 68.5 103 TRP A N 1
ATOM 783 C CA . TRP A 1 103 ? 5.418 -18.766 1.658 1 68.5 103 TRP A CA 1
ATOM 784 C C . TRP A 1 103 ? 5.672 -18.891 0.16 1 68.5 103 TRP A C 1
ATOM 786 O O . TRP A 1 103 ? 6.211 -19.906 -0.306 1 68.5 103 TRP A O 1
ATOM 796 N N . ARG A 1 104 ? 5.277 -17.953 -0.575 1 71.06 104 ARG A N 1
ATOM 797 C CA . ARG A 1 104 ? 5.469 -17.969 -2.021 1 71.06 104 ARG A CA 1
ATOM 798 C C . ARG A 1 104 ? 6.949 -18.016 -2.381 1 71.06 104 ARG A C 1
ATOM 800 O O . ARG A 1 104 ? 7.34 -18.703 -3.33 1 71.06 104 ARG A O 1
ATOM 807 N N . SER A 1 105 ? 7.613 -17.188 -1.642 1 67.38 105 SER A N 1
ATOM 808 C CA . SER A 1 105 ? 9.047 -17.156 -1.898 1 67.38 105 SER A CA 1
ATOM 809 C C . SER A 1 105 ? 9.688 -18.516 -1.619 1 67.38 105 SER A C 1
ATOM 811 O O . SER A 1 105 ? 10.602 -18.938 -2.334 1 67.38 105 SER A O 1
ATOM 813 N N . ASN A 1 106 ? 9.172 -19.078 -0.514 1 62.28 106 ASN A N 1
ATOM 814 C CA . ASN A 1 106 ? 9.758 -20.359 -0.113 1 62.28 106 ASN A CA 1
ATOM 815 C C . ASN A 1 106 ? 9.219 -21.516 -0.946 1 62.28 106 ASN A C 1
ATOM 817 O O . ASN A 1 106 ? 9.938 -22.469 -1.229 1 62.28 106 ASN A O 1
ATOM 821 N N . TYR A 1 107 ? 7.914 -21.469 -1.199 1 59.19 107 TYR A N 1
ATOM 822 C CA . TYR A 1 107 ? 7.285 -22.625 -1.83 1 59.19 107 TYR A CA 1
ATOM 823 C C . TYR A 1 107 ? 6.836 -22.297 -3.248 1 59.19 107 TYR A C 1
ATOM 825 O O . TYR A 1 107 ? 6.465 -23.188 -4.012 1 59.19 107 TYR A O 1
ATOM 833 N N . GLY A 1 108 ? 6.426 -21.094 -3.568 1 55.31 108 GLY A N 1
ATOM 834 C CA . GLY A 1 108 ? 5.887 -20.703 -4.859 1 55.31 108 GLY A CA 1
ATOM 835 C C . GLY A 1 108 ? 6.832 -20.984 -6.012 1 55.31 108 GLY A C 1
ATOM 836 O O . GLY A 1 108 ? 6.477 -20.797 -7.176 1 55.31 108 GLY A O 1
ATOM 837 N N . THR A 1 109 ? 8.062 -20.828 -5.891 1 43.47 109 THR A N 1
ATOM 838 C CA . THR A 1 109 ? 8.898 -21.188 -7.031 1 43.47 109 THR A CA 1
ATOM 839 C C . THR A 1 109 ? 8.633 -22.625 -7.465 1 43.47 109 THR A C 1
ATOM 841 O O . THR A 1 109 ? 9.344 -23.172 -8.312 1 43.47 109 THR A O 1
ATOM 844 N N . VAL A 1 110 ? 7.73 -23.406 -6.859 1 37.81 110 VAL A N 1
ATOM 845 C CA . VAL A 1 110 ? 7.715 -24.75 -7.43 1 37.81 110 VAL A CA 1
ATOM 846 C C . VAL A 1 110 ? 7.055 -24.719 -8.805 1 37.81 110 VAL A C 1
ATOM 848 O O . VAL A 1 110 ? 5.859 -24.438 -8.922 1 37.81 110 VAL A O 1
ATOM 851 N N . SER A 1 111 ? 7.379 -24.016 -9.828 1 29.67 111 SER A N 1
ATOM 852 C CA . SER A 1 111 ? 7.129 -24.719 -11.086 1 29.67 111 SER A CA 1
ATOM 853 C C . SER A 1 111 ? 7.895 -26.031 -11.148 1 29.67 111 SER A C 1
ATOM 855 O O . SER A 1 111 ? 9.023 -26.125 -10.656 1 29.67 111 SER A O 1
ATOM 857 N N . MET B 1 1 ? 1.396 2.104 -32.438 1 43.62 1 MET B N 1
ATOM 858 C CA . MET B 1 1 ? 0.125 1.478 -32.062 1 43.62 1 MET B CA 1
ATOM 859 C C . MET B 1 1 ? 0.107 1.082 -30.594 1 43.62 1 MET B C 1
ATOM 861 O O . MET B 1 1 ? 1.067 0.497 -30.094 1 43.62 1 MET B O 1
ATOM 865 N N . GLY B 1 2 ? -0.611 1.752 -29.797 1 43.75 2 GLY B N 1
ATOM 866 C CA . GLY B 1 2 ? -0.548 1.438 -28.375 1 43.75 2 GLY B CA 1
ATOM 867 C C . GLY B 1 2 ? -0.955 0.009 -28.062 1 43.75 2 GLY B C 1
ATOM 868 O O . GLY B 1 2 ? -1.574 -0.661 -28.891 1 43.75 2 GLY B O 1
ATOM 869 N N . ARG B 1 3 ? -0.328 -0.642 -27.328 1 65.81 3 ARG B N 1
ATOM 870 C CA . ARG B 1 3 ? -0.742 -1.992 -26.953 1 65.81 3 ARG B CA 1
ATOM 871 C C . ARG B 1 3 ? -2.201 -2.016 -26.516 1 65.81 3 ARG B C 1
ATOM 873 O O . ARG B 1 3 ? -2.729 -1.006 -26.047 1 65.81 3 ARG B O 1
ATOM 880 N N . GLY B 1 4 ? -3.166 -2.395 -27.344 1 66.81 4 GLY B N 1
ATOM 881 C CA . GLY B 1 4 ? -4.578 -2.561 -27.047 1 66.81 4 GLY B CA 1
ATOM 882 C C . GLY B 1 4 ? -4.863 -2.744 -25.562 1 66.81 4 GLY B C 1
ATOM 883 O O . GLY B 1 4 ? -3.947 -2.711 -24.75 1 66.81 4 GLY B O 1
ATOM 884 N N . LYS B 1 5 ? -6.164 -2.68 -25.172 1 78.56 5 LYS B N 1
ATOM 885 C CA . LYS B 1 5 ? -6.641 -2.914 -23.812 1 78.56 5 LYS B CA 1
ATOM 886 C C . LYS B 1 5 ? -6.281 -4.316 -23.328 1 78.56 5 LYS B C 1
ATOM 888 O O . LYS B 1 5 ? -6.508 -5.297 -24.047 1 78.56 5 LYS B O 1
ATOM 893 N N . ILE B 1 6 ? -5.59 -4.312 -22.344 1 82.19 6 ILE B N 1
ATOM 894 C CA . ILE B 1 6 ? -5.184 -5.613 -21.828 1 82.19 6 ILE B CA 1
ATOM 895 C C . ILE B 1 6 ? -6.215 -6.113 -20.812 1 82.19 6 ILE B C 1
ATOM 897 O O . ILE B 1 6 ? -6.781 -5.324 -20.062 1 82.19 6 ILE B O 1
ATOM 901 N N . LEU B 1 7 ? -6.57 -7.379 -21.016 1 88.94 7 LEU B N 1
ATOM 902 C CA . LEU B 1 7 ? -7.391 -8.047 -20.016 1 88.94 7 LEU B CA 1
ATOM 903 C C . LEU B 1 7 ? -6.609 -8.25 -18.719 1 88.94 7 LEU B C 1
ATOM 905 O O . LEU B 1 7 ? -5.438 -8.633 -18.75 1 88.94 7 LEU B O 1
ATOM 909 N N . ILE B 1 8 ? -7.301 -7.926 -17.641 1 95.44 8 ILE B N 1
ATOM 910 C CA . ILE B 1 8 ? -6.633 -8.062 -16.359 1 95.44 8 ILE B CA 1
ATOM 911 C C . ILE B 1 8 ? -6.668 -9.523 -15.906 1 95.44 8 ILE B C 1
ATOM 913 O O . ILE B 1 8 ? -7.605 -9.945 -15.227 1 95.44 8 ILE B O 1
ATOM 917 N N . LYS B 1 9 ? -5.824 -10.203 -16.375 1 95.75 9 LYS B N 1
ATOM 918 C CA . LYS B 1 9 ? -5.57 -11.594 -16.031 1 95.75 9 LYS B CA 1
ATOM 919 C C . LYS B 1 9 ? -4.078 -11.875 -15.906 1 95.75 9 LYS B C 1
ATOM 921 O O . LYS B 1 9 ? -3.26 -11.164 -16.5 1 95.75 9 LYS B O 1
ATOM 926 N N . ARG B 1 10 ? -3.826 -12.891 -15.141 1 95.56 10 ARG B N 1
ATOM 927 C CA . ARG B 1 10 ? -2.42 -13.219 -14.93 1 95.56 10 ARG B CA 1
ATOM 928 C C . ARG B 1 10 ? -1.698 -13.406 -16.266 1 95.56 10 ARG B C 1
ATOM 930 O O . ARG B 1 10 ? -2.213 -14.078 -17.156 1 95.56 10 ARG B O 1
ATOM 937 N N . ILE B 1 11 ? -0.599 -12.828 -16.297 1 95.88 11 ILE B N 1
ATOM 938 C CA . ILE B 1 11 ? 0.236 -12.984 -17.484 1 95.88 11 ILE B CA 1
ATOM 939 C C . ILE B 1 11 ? 0.982 -14.312 -17.422 1 95.88 11 ILE B C 1
ATOM 941 O O . ILE B 1 11 ? 1.709 -14.578 -16.469 1 95.88 11 ILE B O 1
ATOM 945 N N . ASP B 1 12 ? 0.963 -15.148 -18.406 1 95.5 12 ASP B N 1
ATOM 946 C CA . ASP B 1 12 ? 1.526 -16.5 -18.391 1 95.5 12 ASP B CA 1
ATOM 947 C C . ASP B 1 12 ? 3.02 -16.469 -18.703 1 95.5 12 ASP B C 1
ATOM 949 O O . ASP B 1 12 ? 3.795 -17.234 -18.125 1 95.5 12 ASP B O 1
ATOM 953 N N . ASN B 1 13 ? 3.336 -15.633 -19.719 1 95.44 13 ASN B N 1
ATOM 954 C CA . ASN B 1 13 ? 4.75 -15.531 -20.062 1 95.44 13 ASN B CA 1
ATOM 955 C C . ASN B 1 13 ? 5.559 -14.906 -18.922 1 95.44 13 ASN B C 1
ATOM 957 O O . ASN B 1 13 ? 5.305 -13.766 -18.531 1 95.44 13 ASN B O 1
ATOM 961 N N . THR B 1 14 ? 6.539 -15.609 -18.469 1 94.12 14 THR B N 1
ATOM 962 C CA . THR B 1 14 ? 7.305 -15.211 -17.281 1 94.12 14 THR B CA 1
ATOM 963 C C . THR B 1 14 ? 8.078 -13.922 -17.547 1 94.12 14 THR B C 1
ATOM 965 O O . THR B 1 14 ? 8.125 -13.031 -16.703 1 94.12 14 THR B O 1
ATOM 968 N N . THR B 1 15 ? 8.703 -13.852 -18.688 1 95.69 15 THR B N 1
ATOM 969 C CA . THR B 1 15 ? 9.492 -12.672 -19.031 1 95.69 15 THR B CA 1
ATOM 970 C C . THR B 1 15 ? 8.609 -11.43 -19.094 1 95.69 15 THR B C 1
ATOM 972 O O . THR B 1 15 ? 8.938 -10.391 -18.5 1 95.69 15 THR B O 1
ATOM 975 N N . SER B 1 16 ? 7.473 -11.547 -19.797 1 95.88 16 SER B N 1
ATOM 976 C CA . SER B 1 16 ? 6.535 -10.43 -19.891 1 95.88 16 SER B CA 1
ATOM 977 C C . SER B 1 16 ? 5.965 -10.062 -18.531 1 95.88 16 SER B C 1
ATOM 979 O O . SER B 1 16 ? 5.773 -8.883 -18.234 1 95.88 16 SER B O 1
ATOM 981 N N . ARG B 1 17 ? 5.68 -11.055 -17.719 1 96.06 17 ARG B N 1
ATOM 982 C CA . ARG B 1 17 ? 5.145 -10.82 -16.375 1 96.06 17 ARG B CA 1
ATOM 983 C C . ARG B 1 17 ? 6.137 -10.047 -15.516 1 96.06 17 ARG B C 1
ATOM 985 O O . ARG B 1 17 ? 5.75 -9.133 -14.789 1 96.06 17 ARG B O 1
ATOM 992 N N . GLN B 1 18 ? 7.348 -10.414 -15.695 1 95.25 18 GLN B N 1
ATOM 993 C CA . GLN B 1 18 ? 8.383 -9.742 -14.914 1 95.25 18 GLN B CA 1
ATOM 994 C C . GLN B 1 18 ? 8.547 -8.289 -15.344 1 95.25 18 GLN B C 1
ATOM 996 O O . GLN B 1 18 ? 8.742 -7.406 -14.508 1 95.25 18 GLN B O 1
ATOM 1001 N N . VAL B 1 19 ? 8.555 -8.055 -16.656 1 97.06 19 VAL B N 1
ATOM 1002 C CA . VAL B 1 19 ? 8.688 -6.695 -17.172 1 97.06 19 VAL B CA 1
ATOM 1003 C C . VAL B 1 19 ? 7.496 -5.848 -16.719 1 97.06 19 VAL B C 1
ATOM 1005 O O . VAL B 1 19 ? 7.672 -4.719 -16.25 1 97.06 19 VAL B O 1
ATOM 1008 N N . THR B 1 20 ? 6.301 -6.414 -16.828 1 96.75 20 THR B N 1
ATOM 1009 C CA . THR B 1 20 ? 5.094 -5.723 -16.391 1 96.75 20 THR B CA 1
ATOM 1010 C C . THR B 1 20 ? 5.145 -5.441 -14.898 1 96.75 20 THR B C 1
ATOM 1012 O O . THR B 1 20 ? 4.812 -4.344 -14.453 1 96.75 20 THR B O 1
ATOM 1015 N N . PHE B 1 21 ? 5.594 -6.391 -14.125 1 97.62 21 PHE B N 1
ATOM 1016 C CA . PHE B 1 21 ? 5.715 -6.227 -12.68 1 97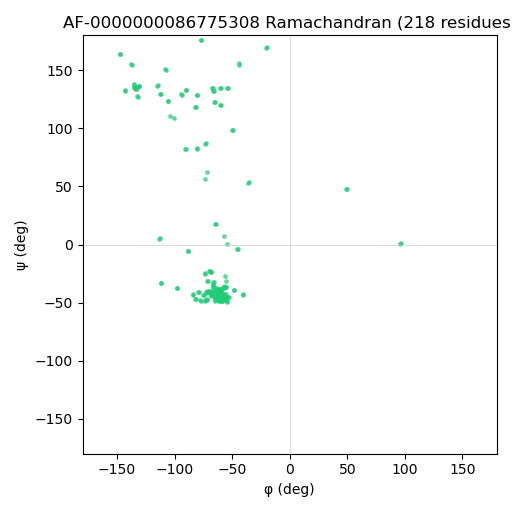.62 21 PHE B CA 1
ATOM 1017 C C . PHE B 1 21 ? 6.574 -5.012 -12.344 1 97.62 21 PHE B C 1
ATOM 1019 O O . PHE B 1 21 ? 6.168 -4.164 -11.547 1 97.62 21 PHE B O 1
ATOM 1026 N N . SER B 1 22 ? 7.656 -4.926 -12.992 1 97.81 22 SER B N 1
ATOM 1027 C CA . SER B 1 22 ? 8.586 -3.834 -12.703 1 97.81 22 SER B CA 1
ATOM 1028 C C . SER B 1 22 ? 7.969 -2.482 -13.055 1 97.81 22 SER B C 1
ATOM 1030 O O . SER B 1 22 ? 8.062 -1.533 -12.273 1 97.81 22 SER B O 1
ATOM 1032 N N . LYS B 1 23 ? 7.391 -2.453 -14.18 1 97.44 23 LYS B N 1
ATOM 1033 C CA . LYS B 1 23 ? 6.809 -1.196 -14.641 1 97.44 23 LYS B CA 1
ATOM 1034 C C . LYS B 1 23 ? 5.652 -0.761 -13.75 1 97.44 23 LYS B C 1
ATOM 1036 O O . LYS B 1 23 ? 5.59 0.394 -13.32 1 97.44 23 LYS B O 1
ATOM 1041 N N . ARG B 1 24 ? 4.789 -1.684 -13.484 1 98.19 24 ARG B N 1
ATOM 1042 C CA . ARG B 1 24 ? 3.602 -1.35 -12.711 1 98.19 24 ARG B CA 1
ATOM 1043 C C . ARG B 1 24 ? 3.957 -1.091 -11.25 1 98.19 24 ARG B C 1
ATOM 1045 O O . ARG 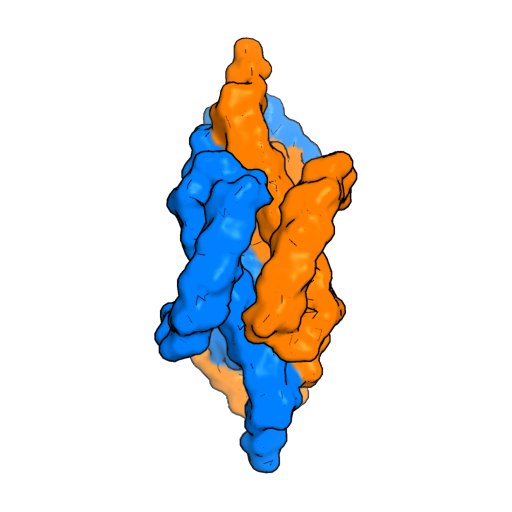B 1 24 ? 3.338 -0.249 -10.594 1 98.19 24 ARG B O 1
ATOM 1052 N N . ARG B 1 25 ? 4.82 -1.841 -10.734 1 97.69 25 ARG B N 1
ATOM 1053 C CA . ARG B 1 25 ? 5.297 -1.597 -9.383 1 97.69 25 ARG B CA 1
ATOM 1054 C C . ARG B 1 25 ? 5.812 -0.169 -9.227 1 97.69 25 ARG B C 1
ATOM 1056 O O . ARG B 1 25 ? 5.422 0.544 -8.305 1 97.69 25 ARG B O 1
ATOM 1063 N N . ASN B 1 26 ? 6.703 0.235 -10.211 1 98.19 26 ASN B N 1
ATOM 1064 C CA . ASN B 1 26 ? 7.25 1.587 -10.172 1 98.19 26 ASN B CA 1
ATOM 1065 C C . ASN B 1 26 ? 6.152 2.641 -10.281 1 98.19 26 ASN B C 1
ATOM 1067 O O . ASN B 1 26 ? 6.191 3.66 -9.586 1 98.19 26 ASN B O 1
ATOM 1071 N N . GLY B 1 27 ? 5.242 2.391 -11.141 1 98.44 27 GLY B N 1
ATOM 1072 C CA . GLY B 1 27 ? 4.113 3.297 -11.281 1 98.44 27 GLY B CA 1
ATOM 1073 C C . GLY B 1 27 ? 3.289 3.422 -10.008 1 98.44 27 GLY B C 1
ATOM 1074 O O . GLY B 1 27 ? 2.885 4.523 -9.633 1 98.44 27 GLY B O 1
ATOM 1075 N N . LEU B 1 28 ? 3.016 2.354 -9.375 1 98.5 28 LEU B N 1
ATOM 1076 C CA . LEU B 1 28 ? 2.227 2.326 -8.141 1 98.5 28 LEU B CA 1
ATOM 1077 C C . LEU B 1 28 ? 2.906 3.131 -7.043 1 98.5 28 LEU B C 1
ATOM 1079 O O . LEU B 1 28 ? 2.264 3.945 -6.375 1 98.5 28 LEU B O 1
ATOM 1083 N N . LEU B 1 29 ? 4.176 2.922 -6.918 1 98.06 29 LEU B N 1
ATOM 1084 C CA . LEU B 1 29 ? 4.93 3.621 -5.883 1 98.06 29 LEU B CA 1
ATOM 1085 C C . LEU B 1 29 ? 4.969 5.121 -6.16 1 98.06 29 LEU B C 1
ATOM 1087 O O . LEU B 1 29 ? 4.855 5.93 -5.234 1 98.06 29 LEU B O 1
ATOM 1091 N N . LYS B 1 30 ? 5.133 5.461 -7.406 1 97.75 30 LYS B N 1
ATOM 1092 C CA . LYS B 1 30 ? 5.117 6.871 -7.781 1 97.75 30 LYS B CA 1
ATOM 1093 C C . LYS B 1 30 ? 3.783 7.523 -7.426 1 97.75 30 LYS B C 1
ATOM 1095 O O . LYS B 1 30 ? 3.754 8.617 -6.855 1 97.75 30 LYS B O 1
ATOM 1100 N N . LYS B 1 31 ? 2.73 6.855 -7.781 1 97.94 31 LYS B N 1
ATOM 1101 C CA . LYS B 1 31 ? 1.4 7.395 -7.516 1 97.94 31 LYS B CA 1
ATOM 1102 C C . LYS B 1 31 ? 1.146 7.516 -6.016 1 97.94 31 LYS B C 1
ATOM 1104 O O . LYS B 1 31 ? 0.45 8.43 -5.57 1 97.94 31 LYS B O 1
ATOM 1109 N N . ALA B 1 32 ? 1.602 6.602 -5.273 1 98.06 32 ALA B N 1
ATOM 1110 C CA . ALA B 1 32 ? 1.464 6.66 -3.818 1 98.06 32 ALA B CA 1
ATOM 1111 C C . ALA B 1 32 ? 2.166 7.891 -3.25 1 98.06 32 ALA B C 1
ATOM 1113 O O . ALA B 1 32 ? 1.612 8.586 -2.396 1 98.06 32 ALA B O 1
ATOM 1114 N N . LYS B 1 33 ? 3.377 8.125 -3.66 1 96.94 33 LYS B N 1
ATOM 1115 C CA . LYS B 1 33 ? 4.137 9.289 -3.207 1 96.94 33 LYS B CA 1
ATOM 1116 C C . LYS B 1 33 ? 3.422 10.586 -3.57 1 96.94 33 LYS B C 1
ATOM 1118 O O . LYS B 1 33 ? 3.342 11.508 -2.754 1 96.94 33 LYS B O 1
ATOM 1123 N N . GLU B 1 34 ? 3.014 10.625 -4.75 1 97.44 34 GLU B N 1
ATOM 1124 C CA . GLU B 1 34 ? 2.285 11.812 -5.199 1 97.44 34 GLU B CA 1
ATOM 1125 C C . GLU B 1 34 ? 1.038 12.047 -4.352 1 97.44 34 GLU B C 1
ATOM 1127 O O . GLU B 1 34 ? 0.764 13.18 -3.941 1 97.44 34 GLU B O 1
ATOM 1132 N N . LEU B 1 35 ? 0.271 11.039 -4.152 1 97.5 35 LEU B N 1
ATOM 1133 C CA . LEU B 1 35 ? -0.925 11.141 -3.324 1 97.5 35 LEU B CA 1
ATOM 1134 C C . LEU B 1 35 ? -0.578 11.656 -1.933 1 97.5 35 LEU B C 1
ATOM 1136 O O . LEU B 1 35 ? -1.262 12.539 -1.405 1 97.5 35 LEU B O 1
ATOM 1140 N N . ALA B 1 36 ? 0.454 11.109 -1.388 1 96.25 36 ALA B N 1
ATOM 1141 C CA . ALA B 1 36 ? 0.879 11.508 -0.049 1 96.25 36 ALA B CA 1
ATOM 1142 C C . ALA B 1 36 ? 1.201 13 0 1 96.25 36 ALA B C 1
ATOM 1144 O O . ALA B 1 36 ? 0.809 13.695 0.94 1 96.25 36 ALA B O 1
ATOM 1145 N N . ILE B 1 37 ? 1.871 13.484 -0.996 1 95.88 37 ILE B N 1
ATOM 1146 C CA . ILE B 1 37 ? 2.318 14.875 -1.005 1 95.88 37 ILE B CA 1
ATOM 1147 C C . ILE B 1 37 ? 1.146 15.789 -1.351 1 95.88 37 ILE B C 1
ATOM 1149 O O . ILE B 1 37 ? 0.9 16.781 -0.658 1 95.88 37 ILE B O 1
ATOM 1153 N N . LEU B 1 38 ? 0.414 15.5 -2.379 1 95.88 38 LEU B N 1
ATOM 1154 C CA . LEU B 1 38 ? -0.668 16.359 -2.852 1 95.88 38 LEU B CA 1
ATOM 1155 C C . LEU B 1 38 ? -1.73 16.531 -1.772 1 95.88 38 LEU B C 1
ATOM 1157 O O . LEU B 1 38 ? -2.27 17.625 -1.602 1 95.88 38 LEU B O 1
ATOM 1161 N N . CYS B 1 39 ? -1.979 15.445 -1.072 1 96.12 39 CYS B N 1
ATOM 1162 C CA . CYS B 1 39 ? -3.135 15.461 -0.18 1 96.12 39 CYS B CA 1
ATOM 1163 C C . CYS B 1 39 ? -2.695 15.406 1.278 1 96.12 39 CYS B C 1
ATOM 1165 O O . CYS B 1 39 ? -3.523 15.219 2.172 1 96.12 39 CYS B O 1
ATOM 1167 N N . ASP B 1 40 ? -1.47 15.461 1.484 1 92.62 40 ASP B N 1
ATOM 1168 C CA . ASP B 1 40 ? -0.98 15.352 2.855 1 92.62 40 ASP B CA 1
ATOM 1169 C C . ASP B 1 40 ? -1.601 14.156 3.57 1 92.62 40 ASP B C 1
ATOM 1171 O O . ASP B 1 40 ? -2.176 14.297 4.652 1 92.62 40 ASP B O 1
ATOM 1175 N N . ALA B 1 41 ? -1.56 13.125 2.904 1 93.06 41 ALA B N 1
ATOM 1176 C CA . ALA B 1 41 ? -2.186 11.898 3.395 1 93.06 41 ALA B CA 1
ATOM 1177 C C . ALA B 1 41 ? -1.136 10.883 3.838 1 93.06 41 ALA B C 1
ATOM 1179 O O . ALA B 1 41 ? 0.011 10.93 3.387 1 93.06 41 ALA B O 1
ATOM 1180 N N . GLU B 1 42 ? -1.491 10.086 4.777 1 90.19 42 GLU B N 1
ATOM 1181 C CA . GLU B 1 42 ? -0.675 8.93 5.145 1 90.19 42 GLU B CA 1
ATOM 1182 C C . GLU B 1 42 ? -0.93 7.754 4.207 1 90.19 42 GLU B C 1
ATOM 1184 O O . GLU B 1 42 ? -2.057 7.262 4.113 1 90.19 42 GLU B O 1
ATOM 1189 N N . VAL B 1 43 ? 0.123 7.383 3.547 1 94.25 43 VAL B N 1
ATOM 1190 C CA . VAL B 1 43 ? 0.002 6.348 2.527 1 94.25 43 VAL B CA 1
ATOM 1191 C C . VAL B 1 43 ? 1.104 5.309 2.713 1 94.25 43 VAL B C 1
ATOM 1193 O O . VAL B 1 43 ? 2.256 5.656 2.979 1 94.25 43 VAL B O 1
ATOM 1196 N N . GLY B 1 44 ? 0.762 4.039 2.627 1 93.25 44 GLY B N 1
ATOM 1197 C CA . GLY B 1 44 ? 1.691 2.92 2.635 1 93.25 44 GLY B CA 1
ATOM 1198 C C . GLY B 1 44 ? 1.436 1.926 1.518 1 93.25 44 GLY B C 1
ATOM 1199 O O . GLY B 1 44 ? 0.285 1.597 1.224 1 93.25 44 GLY B O 1
ATOM 1200 N N . VAL B 1 45 ? 2.49 1.508 0.902 1 94.62 45 VAL B N 1
ATOM 1201 C CA . VAL B 1 45 ? 2.402 0.511 -0.16 1 94.62 45 VAL B CA 1
ATOM 1202 C C . VAL B 1 45 ? 3.492 -0.542 0.026 1 94.62 45 VAL B C 1
ATOM 1204 O O . VAL B 1 45 ? 4.633 -0.21 0.357 1 94.62 45 VAL B O 1
ATOM 1207 N N . MET B 1 46 ? 3.074 -1.772 -0.187 1 92.31 46 MET B N 1
ATOM 1208 C CA . MET B 1 46 ? 4.016 -2.887 -0.186 1 92.31 46 MET B CA 1
ATOM 1209 C C . MET B 1 46 ? 3.777 -3.803 -1.381 1 92.31 46 MET B C 1
ATOM 1211 O O . MET B 1 46 ? 2.637 -4.176 -1.663 1 92.31 46 MET B O 1
ATOM 1215 N N . VAL B 1 47 ? 4.859 -4.141 -2.014 1 93.75 47 VAL B N 1
ATOM 1216 C CA . VAL B 1 47 ? 4.797 -5.051 -3.152 1 93.75 47 VAL B CA 1
ATOM 1217 C C . VAL B 1 47 ? 5.906 -6.09 -3.047 1 93.75 47 VAL B C 1
ATOM 1219 O O . VAL B 1 47 ? 7.066 -5.75 -2.793 1 93.75 47 VAL B O 1
ATOM 1222 N N . PHE B 1 48 ? 5.543 -7.281 -3.297 1 90.62 48 PHE B N 1
ATOM 1223 C CA . PHE B 1 48 ? 6.527 -8.352 -3.229 1 90.62 48 PHE B CA 1
ATOM 1224 C C . PHE B 1 48 ? 6.746 -8.977 -4.602 1 90.62 48 PHE B C 1
ATOM 1226 O O . PHE B 1 48 ? 5.785 -9.219 -5.336 1 90.62 48 PHE B O 1
ATOM 1233 N N . SER B 1 49 ? 7.984 -9.195 -4.867 1 88.44 49 SER B N 1
ATOM 1234 C CA . SER B 1 49 ? 8.289 -9.961 -6.074 1 88.44 49 SER B CA 1
ATOM 1235 C C . SER B 1 49 ? 8.055 -11.445 -5.863 1 88.44 49 SER B C 1
ATOM 1237 O O . SER B 1 49 ? 7.785 -11.891 -4.742 1 88.44 49 SER B O 1
ATOM 1239 N N . SER B 1 50 ? 8.258 -12.156 -7.051 1 85.06 50 SER B N 1
ATOM 1240 C CA . SER B 1 50 ? 8.109 -13.609 -6.992 1 85.06 50 SER B CA 1
ATOM 1241 C C . SER B 1 50 ? 9.227 -14.242 -6.168 1 85.06 50 SER B C 1
ATOM 1243 O O . SER B 1 50 ? 9.055 -15.328 -5.613 1 85.06 50 SER B O 1
ATOM 1245 N N . THR B 1 51 ? 10.352 -13.539 -6.055 1 83.06 51 THR B N 1
ATOM 1246 C CA . THR B 1 51 ? 11.484 -14.047 -5.281 1 83.06 51 THR B CA 1
ATOM 1247 C C . THR B 1 51 ? 11.367 -13.633 -3.818 1 83.06 51 THR B C 1
ATOM 1249 O O . THR B 1 51 ? 12.211 -13.992 -2.996 1 83.06 51 THR B O 1
ATOM 1252 N N . GLY B 1 52 ? 10.32 -12.781 -3.508 1 81.5 52 GLY B N 1
ATOM 1253 C CA . GLY B 1 52 ? 10.109 -12.375 -2.127 1 81.5 52 GLY B CA 1
ATOM 1254 C C . GLY B 1 52 ? 10.742 -11.031 -1.806 1 81.5 52 GLY B C 1
ATOM 1255 O O . GLY B 1 52 ? 10.75 -10.602 -0.649 1 81.5 52 GLY B O 1
ATOM 1256 N N . LYS B 1 53 ? 11.328 -10.484 -2.768 1 86.38 53 LYS B N 1
ATOM 1257 C CA . LYS B 1 53 ? 11.883 -9.156 -2.549 1 86.38 53 LYS B CA 1
ATOM 1258 C C . LYS B 1 53 ? 10.781 -8.133 -2.305 1 86.38 53 LYS B C 1
ATOM 1260 O O . LYS B 1 53 ? 9.781 -8.102 -3.027 1 86.38 53 LYS B O 1
ATOM 1265 N N . LEU B 1 54 ? 10.977 -7.281 -1.206 1 87.56 54 LEU B N 1
ATOM 1266 C CA . LEU B 1 54 ? 9.977 -6.289 -0.833 1 87.56 54 LEU B CA 1
ATOM 1267 C C . LEU B 1 54 ? 10.289 -4.938 -1.464 1 87.56 54 LEU B C 1
ATOM 1269 O O . LEU B 1 54 ? 11.438 -4.477 -1.414 1 87.56 54 LEU B O 1
ATOM 1273 N N . TYR B 1 55 ? 9.32 -4.312 -2.133 1 92 55 TYR B N 1
ATOM 1274 C CA . TYR B 1 55 ? 9.297 -2.914 -2.547 1 92 55 TYR B CA 1
ATOM 1275 C C . TYR B 1 55 ? 8.227 -2.139 -1.788 1 92 55 TYR B C 1
ATOM 1277 O O . TYR B 1 55 ? 7.09 -2.596 -1.67 1 92 55 TYR B O 1
ATOM 1285 N N . ASP B 1 56 ? 8.609 -0.992 -1.215 1 90.12 56 ASP B N 1
ATOM 1286 C CA . ASP B 1 56 ? 7.609 -0.323 -0.394 1 90.12 56 ASP B CA 1
ATOM 1287 C C . ASP B 1 56 ? 7.766 1.194 -0.462 1 90.12 56 ASP B C 1
ATOM 1289 O O . ASP B 1 56 ? 8.766 1.697 -0.976 1 90.12 56 ASP B O 1
ATOM 1293 N N . TYR B 1 57 ? 6.762 1.86 -0.041 1 92.06 57 TYR B N 1
ATOM 1294 C CA . TYR B 1 57 ? 6.691 3.299 0.192 1 92.06 57 TYR B CA 1
ATOM 1295 C C . TYR B 1 57 ? 5.836 3.613 1.412 1 92.06 57 TYR B C 1
ATOM 1297 O O . TYR B 1 57 ? 4.77 3.02 1.602 1 92.06 57 TYR B O 1
ATOM 1305 N N . ALA B 1 58 ? 6.336 4.41 2.215 1 89.38 58 ALA B N 1
ATOM 1306 C CA . ALA B 1 58 ? 5.566 4.953 3.332 1 89.38 58 ALA B CA 1
ATOM 1307 C C . ALA B 1 58 ? 5.73 6.469 3.426 1 89.38 58 ALA B C 1
ATOM 1309 O O . ALA B 1 58 ? 6.84 6.988 3.297 1 89.38 58 ALA B O 1
ATOM 1310 N N . SER B 1 59 ? 4.645 7.164 3.461 1 88.31 59 SER B N 1
ATOM 1311 C CA . SER B 1 59 ? 4.695 8.617 3.539 1 88.31 59 SER B CA 1
ATOM 1312 C C . SER B 1 59 ? 5.434 9.078 4.793 1 88.31 59 SER B C 1
ATOM 1314 O O . SER B 1 59 ? 6.02 10.164 4.812 1 88.31 59 SER B O 1
ATOM 1316 N N . THR B 1 60 ? 5.219 8.461 5.938 1 71.69 60 THR B N 1
ATOM 1317 C CA . THR B 1 60 ? 5.863 8.898 7.168 1 71.69 60 THR B CA 1
ATOM 1318 C C . THR B 1 60 ? 7.188 8.164 7.375 1 71.69 60 THR B C 1
ATOM 1320 O O . THR B 1 60 ? 7.277 6.957 7.148 1 71.69 60 THR B O 1
ATOM 1323 N N . SER B 1 61 ? 8.234 8.633 6.73 1 53.44 61 SER B N 1
ATOM 1324 C CA . SER B 1 61 ? 9.516 8.016 7.035 1 53.44 61 SER B CA 1
ATOM 1325 C C . SER B 1 61 ? 9.812 8.062 8.531 1 53.44 61 SER B C 1
ATOM 1327 O O . SER B 1 61 ? 10.734 7.391 9.008 1 53.44 61 SER B O 1
ATOM 1329 N N . SER B 1 62 ? 9.406 9.148 9.141 1 45.97 62 SER B N 1
ATOM 1330 C CA . SER B 1 62 ? 10.062 9.492 10.391 1 45.97 62 SER B CA 1
ATOM 1331 C C . SER B 1 62 ? 9.633 8.547 11.516 1 45.97 62 SER B C 1
ATOM 1333 O O . SER B 1 62 ? 8.445 8.3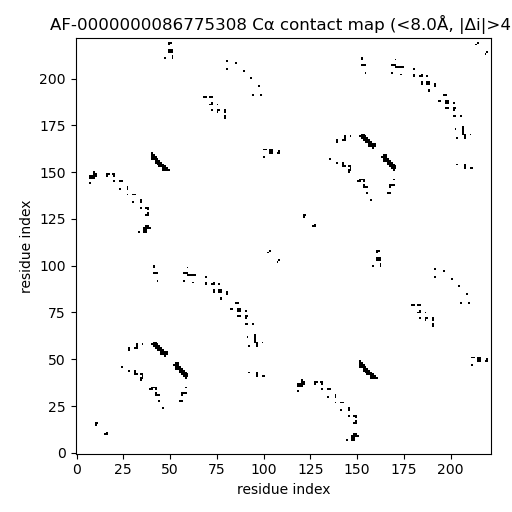59 11.75 1 45.97 62 SER B O 1
ATOM 1335 N N . VAL B 1 63 ? 10.336 7.516 11.57 1 48.22 63 VAL B N 1
ATOM 1336 C CA . VAL B 1 63 ? 10.344 6.742 12.805 1 48.22 63 VAL B CA 1
ATOM 1337 C C . VAL B 1 63 ? 10.25 7.68 14 1 48.22 63 VAL B C 1
ATOM 1339 O O . VAL B 1 63 ? 11.188 8.414 14.297 1 48.22 63 VAL B O 1
ATOM 1342 N N . SER B 1 64 ? 9.336 8.484 14.047 1 45.34 64 SER B N 1
ATOM 1343 C CA . SER B 1 64 ? 9.367 9.07 15.383 1 45.34 64 SER B CA 1
ATOM 1344 C C . SER B 1 64 ? 9.578 8.008 16.453 1 45.34 64 SER B C 1
ATOM 1346 O O . SER B 1 64 ? 9.32 6.824 16.219 1 45.34 64 SER B O 1
ATOM 1348 N N . PRO B 1 65 ? 10.164 8.445 17.656 1 44.31 65 PRO B N 1
ATOM 1349 C CA . PRO B 1 65 ? 10.555 7.68 18.844 1 44.31 65 PRO B CA 1
ATOM 1350 C C . PRO B 1 65 ? 9.492 6.672 19.266 1 44.31 65 PRO B C 1
ATOM 1352 O O . PRO B 1 65 ? 9.625 6.035 20.312 1 44.31 65 PRO B O 1
ATOM 1355 N N . LEU B 1 66 ? 8.422 6.688 18.609 1 46.56 66 LEU B N 1
ATOM 1356 C CA . LEU B 1 66 ? 7.625 5.633 19.234 1 46.56 66 LEU B CA 1
ATOM 1357 C C . LEU B 1 66 ? 8.273 4.27 19.031 1 46.56 66 LEU B C 1
ATOM 1359 O O . LEU B 1 66 ? 7.582 3.25 18.969 1 46.56 66 LEU B O 1
ATOM 1363 N N . LEU B 1 67 ? 9.469 4.312 18.703 1 50.41 67 LEU B N 1
ATOM 1364 C CA . LEU B 1 67 ? 10.461 3.25 18.562 1 50.41 67 LEU B CA 1
ATOM 1365 C C . LEU B 1 67 ? 10.32 2.229 19.688 1 50.41 67 LEU B C 1
ATOM 1367 O O . LEU B 1 67 ? 10.5 1.029 19.469 1 50.41 67 LEU B O 1
ATOM 1371 N N . GLU B 1 68 ? 10.148 2.832 20.797 1 53.5 68 GLU B N 1
ATOM 1372 C CA . GLU B 1 68 ? 10.125 1.873 21.891 1 53.5 68 GLU B CA 1
ATOM 1373 C C . GLU B 1 68 ? 9.016 0.842 21.703 1 53.5 68 GLU B C 1
ATOM 1375 O O . GLU B 1 68 ? 9.195 -0.338 22.016 1 53.5 68 GLU B O 1
ATOM 1380 N N . THR B 1 69 ? 7.938 1.316 21.203 1 54.41 69 THR B N 1
ATOM 1381 C CA . THR B 1 69 ? 6.812 0.408 21.016 1 54.41 69 THR B CA 1
ATOM 1382 C C . THR B 1 69 ? 7.059 -0.528 19.844 1 54.41 69 THR B C 1
ATOM 1384 O O . THR B 1 69 ? 6.586 -1.668 19.828 1 54.41 69 THR B O 1
ATOM 1387 N N . CYS B 1 70 ? 7.902 0.014 18.984 1 54.41 70 CYS B N 1
ATOM 1388 C CA . CYS B 1 70 ? 8.203 -0.82 17.828 1 54.41 70 CYS B CA 1
ATOM 1389 C C . CYS B 1 70 ? 9.07 -2.012 18.219 1 54.41 70 CYS B C 1
ATOM 1391 O O . CYS B 1 70 ? 8.938 -3.094 17.641 1 54.41 70 CYS B O 1
ATOM 1393 N N . ASP B 1 71 ? 9.836 -1.661 19.219 1 57 71 ASP B N 1
ATOM 1394 C CA . ASP B 1 71 ? 10.695 -2.754 19.656 1 57 71 ASP B CA 1
ATOM 1395 C C . ASP B 1 71 ? 9.875 -3.926 20.188 1 57 71 ASP B C 1
ATOM 1397 O O . ASP B 1 71 ? 10.164 -5.082 19.875 1 57 71 ASP B O 1
ATOM 1401 N N . LEU B 1 72 ? 8.922 -3.543 20.906 1 56.38 72 LEU B N 1
ATOM 1402 C CA . LEU B 1 72 ? 8.086 -4.609 21.453 1 56.38 72 LEU B CA 1
ATOM 1403 C C . LEU B 1 72 ? 7.277 -5.281 20.344 1 56.38 72 LEU B C 1
ATOM 1405 O O . LEU B 1 72 ? 7.145 -6.508 20.328 1 56.38 72 LEU B O 1
ATOM 1409 N N . ALA B 1 73 ? 6.781 -4.477 19.453 1 55.22 73 ALA B N 1
ATOM 1410 C CA . ALA B 1 73 ? 6.023 -5.016 18.328 1 55.22 73 ALA B CA 1
ATOM 1411 C C . ALA B 1 73 ? 6.902 -5.898 17.438 1 55.22 73 ALA B C 1
ATOM 1413 O O . ALA B 1 73 ? 6.457 -6.945 16.969 1 55.22 73 ALA B O 1
ATOM 1414 N N . GLU B 1 74 ? 8.039 -5.398 17.328 1 60.03 74 GLU B N 1
ATOM 1415 C CA . GLU B 1 74 ? 9 -6.191 16.562 1 60.03 74 GLU B CA 1
ATOM 1416 C C . GLU B 1 74 ? 9.227 -7.555 17.219 1 60.03 74 GLU B C 1
ATOM 1418 O O . GLU B 1 74 ? 9.289 -8.57 16.531 1 60.03 74 GLU B O 1
ATOM 1423 N N . LEU B 1 75 ? 9.453 -7.402 18.5 1 58.31 75 LEU B N 1
ATOM 1424 C CA . LEU B 1 75 ? 9.672 -8.641 19.25 1 58.31 75 LEU B CA 1
ATOM 1425 C C . LEU B 1 75 ? 8.492 -9.586 19.094 1 58.31 75 LEU B C 1
ATOM 1427 O O . LEU B 1 75 ? 8.672 -10.789 18.891 1 58.31 75 LEU B O 1
ATOM 1431 N N . ILE B 1 76 ? 7.453 -9.016 19.188 1 57.03 76 ILE B N 1
ATOM 1432 C CA . ILE B 1 76 ? 6.238 -9.82 19.125 1 57.03 76 ILE B CA 1
ATOM 1433 C C . ILE B 1 76 ? 6.059 -10.391 17.719 1 57.03 76 ILE B C 1
ATOM 1435 O O . ILE B 1 76 ? 5.73 -11.562 17.547 1 57.03 76 ILE B O 1
ATOM 1439 N N . CYS B 1 77 ? 6.316 -9.555 16.719 1 58.84 77 CYS B N 1
ATOM 1440 C CA . CYS B 1 77 ? 6.176 -10.008 15.336 1 58.84 77 CYS B CA 1
ATOM 1441 C C . CYS B 1 77 ? 7.207 -11.078 15 1 58.84 77 CYS B C 1
ATOM 1443 O O . CYS B 1 77 ? 6.926 -12.008 14.242 1 58.84 77 CYS B O 1
ATOM 1445 N N . MET B 1 78 ? 8.344 -10.859 15.57 1 59.69 78 MET B N 1
ATOM 1446 C CA . MET B 1 78 ? 9.375 -11.867 15.352 1 59.69 78 MET B CA 1
ATOM 1447 C C . MET B 1 78 ? 8.891 -13.242 15.805 1 59.69 78 MET B C 1
ATOM 1449 O O . MET B 1 78 ? 9.297 -14.266 15.242 1 59.69 78 MET B O 1
ATOM 1453 N N . CYS B 1 79 ? 8.148 -13.172 16.844 1 55.5 79 CYS B N 1
ATOM 1454 C CA . CYS B 1 79 ? 7.699 -14.461 17.375 1 55.5 79 CYS B CA 1
ATOM 1455 C C . CYS B 1 79 ? 6.691 -15.109 16.438 1 55.5 79 CYS B C 1
ATOM 1457 O O . CYS B 1 79 ? 6.531 -16.328 16.438 1 55.5 79 CYS B O 1
ATOM 1459 N N . ILE B 1 80 ? 6.121 -14.258 15.688 1 56.84 80 ILE B N 1
ATOM 1460 C CA . ILE B 1 80 ? 5.059 -14.789 14.836 1 56.84 80 ILE B CA 1
ATOM 1461 C C . ILE B 1 80 ? 5.605 -15.062 13.438 1 56.84 80 ILE B C 1
ATOM 1463 O O . ILE B 1 80 ? 5.234 -16.062 12.812 1 56.84 80 ILE B O 1
ATOM 1467 N N . LEU B 1 81 ? 6.492 -14.156 13.039 1 58.78 81 LEU B N 1
ATOM 1468 C CA . LEU B 1 81 ? 6.965 -14.289 11.664 1 58.78 81 LEU B CA 1
ATOM 1469 C C . LEU B 1 81 ? 8.391 -14.836 11.625 1 58.78 81 LEU B C 1
ATOM 1471 O O . LEU B 1 81 ? 9.203 -14.508 12.492 1 58.78 81 LEU B O 1
ATOM 1475 N N . PRO B 1 82 ? 8.586 -15.906 10.945 1 54.38 82 PRO B N 1
ATOM 1476 C CA . PRO B 1 82 ? 9.883 -16.594 10.938 1 54.38 82 PRO B CA 1
ATOM 1477 C C . PRO B 1 82 ? 11.031 -15.695 10.5 1 54.38 82 PRO B C 1
ATOM 1479 O O . PRO B 1 82 ? 12.195 -16.016 10.727 1 54.38 82 PRO B O 1
ATOM 1482 N N . SER B 1 83 ? 10.727 -14.695 9.688 1 54.84 83 SER B N 1
ATOM 1483 C CA . SER B 1 83 ? 11.875 -13.906 9.242 1 54.84 83 SER B CA 1
ATOM 1484 C C . SER B 1 83 ? 11.953 -12.578 9.977 1 54.84 83 SER B C 1
ATOM 1486 O O . SER B 1 83 ? 10.992 -11.797 9.961 1 54.84 83 SER B O 1
ATOM 1488 N N . LYS B 1 84 ? 12.969 -12.469 10.828 1 57.19 84 LYS B N 1
ATOM 1489 C CA . LYS B 1 84 ? 13.25 -11.312 11.672 1 57.19 84 LYS B CA 1
ATOM 1490 C C . LYS B 1 84 ? 13.211 -10.023 10.867 1 57.19 84 LYS B C 1
ATOM 1492 O O . LYS B 1 84 ? 12.68 -9.008 11.328 1 57.19 84 LYS B O 1
ATOM 1497 N N . ILE B 1 85 ? 13.711 -10.102 9.695 1 60.78 85 ILE B N 1
ATOM 1498 C CA . ILE B 1 85 ? 13.852 -8.891 8.898 1 60.78 85 ILE B CA 1
ATOM 1499 C C . ILE B 1 85 ? 12.477 -8.422 8.414 1 60.78 85 ILE B C 1
ATOM 1501 O O . ILE B 1 85 ? 12.164 -7.234 8.469 1 60.78 85 ILE B O 1
ATOM 1505 N N . ALA B 1 86 ? 11.797 -9.367 8.047 1 61.88 86 ALA B N 1
ATOM 1506 C CA . ALA B 1 86 ? 10.477 -9.047 7.516 1 61.88 86 ALA B CA 1
ATOM 1507 C C . ALA B 1 86 ? 9.578 -8.461 8.602 1 61.88 86 ALA B C 1
ATOM 1509 O O . ALA B 1 86 ? 8.836 -7.504 8.352 1 61.88 86 ALA B O 1
ATOM 1510 N N . VAL B 1 87 ? 9.82 -8.922 9.688 1 60.75 87 VAL B N 1
ATOM 1511 C CA . VAL B 1 87 ? 9.008 -8.484 10.828 1 60.75 87 VAL B CA 1
ATOM 1512 C C . VAL B 1 87 ? 9.367 -7.043 11.188 1 60.75 87 VAL B C 1
ATOM 1514 O O . VAL B 1 87 ? 8.484 -6.219 11.43 1 60.75 87 VAL B O 1
ATOM 1517 N N . PHE B 1 88 ? 10.641 -6.895 11.25 1 61.91 88 PHE B N 1
ATOM 1518 C CA . PHE B 1 88 ? 11.125 -5.57 11.609 1 61.91 88 PHE B CA 1
ATOM 1519 C C . PHE B 1 88 ? 10.617 -4.523 10.625 1 61.91 88 PHE B C 1
ATOM 1521 O O . PHE B 1 88 ? 10.102 -3.48 11.031 1 61.91 88 PHE B O 1
ATOM 1528 N N . MET B 1 89 ? 10.75 -4.828 9.422 1 64.62 89 MET B N 1
ATOM 1529 C CA . MET B 1 89 ? 10.383 -3.873 8.383 1 64.62 89 MET B CA 1
ATOM 1530 C C . MET B 1 89 ? 8.875 -3.629 8.375 1 64.62 89 MET B C 1
ATOM 1532 O O . MET B 1 89 ? 8.43 -2.49 8.227 1 64.62 89 MET B O 1
ATOM 1536 N N . SER B 1 90 ? 8.273 -4.684 8.68 1 65.19 90 SER B N 1
ATOM 1537 C CA . SER B 1 90 ? 6.812 -4.598 8.648 1 65.19 90 SER B CA 1
ATOM 1538 C C . SER B 1 90 ? 6.277 -3.814 9.844 1 65.19 90 SER B C 1
ATOM 1540 O O . SER B 1 90 ? 5.387 -2.977 9.688 1 65.19 90 SER B O 1
ATOM 1542 N N . CYS B 1 91 ? 6.914 -4.184 10.914 1 62.12 91 CYS B N 1
ATOM 1543 C CA . CYS B 1 91 ? 6.43 -3.537 12.133 1 62.12 91 CYS B CA 1
ATOM 1544 C C . CYS B 1 91 ? 6.703 -2.037 12.102 1 62.12 91 CYS B C 1
ATOM 1546 O O . CYS B 1 91 ? 5.832 -1.238 12.445 1 62.12 91 CYS B O 1
ATOM 1548 N N . HIS B 1 92 ? 7.824 -1.658 11.664 1 65.19 92 HIS B N 1
ATOM 1549 C CA . HIS B 1 92 ? 8.156 -0.24 11.586 1 65.19 92 HIS B CA 1
ATOM 1550 C C . HIS B 1 92 ? 7.273 0.477 10.57 1 65.19 92 HIS B C 1
ATOM 1552 O O . HIS B 1 92 ? 6.793 1.584 10.828 1 65.19 92 HIS B O 1
ATOM 1558 N N . PHE B 1 93 ? 7.113 -0.17 9.5 1 73.5 93 PHE B N 1
ATOM 1559 C CA . PHE B 1 93 ? 6.277 0.366 8.438 1 73.5 93 PHE B CA 1
ATOM 1560 C C . PHE B 1 93 ? 4.863 0.635 8.938 1 73.5 93 PHE B C 1
ATOM 1562 O O . PHE B 1 93 ? 4.348 1.743 8.789 1 73.5 93 PHE B O 1
ATOM 1569 N N . PHE B 1 94 ? 4.383 -0.231 9.609 1 72.44 94 PHE B N 1
ATOM 1570 C CA . PHE B 1 94 ? 2.971 -0.201 9.984 1 72.44 94 PHE B CA 1
ATOM 1571 C C . PHE B 1 94 ? 2.746 0.704 11.188 1 72.44 94 PHE B C 1
ATOM 1573 O O . PHE B 1 94 ? 1.787 1.477 11.219 1 72.44 94 PHE B O 1
ATOM 1580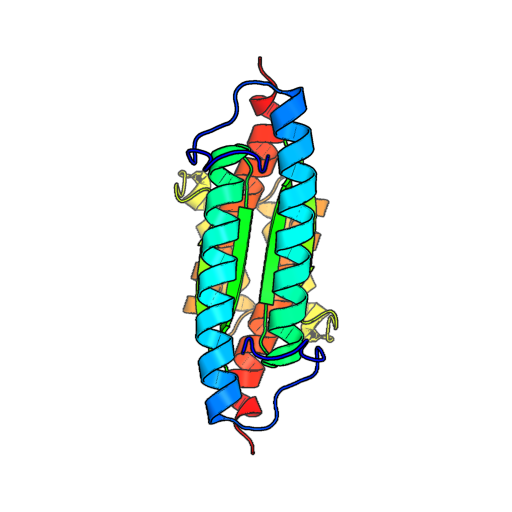 N N . VAL B 1 95 ? 3.557 0.472 12.062 1 69.38 95 VAL B N 1
ATOM 1581 C CA . VAL B 1 95 ? 3.4 1.252 13.289 1 69.38 95 VAL B CA 1
ATOM 1582 C C . VAL B 1 95 ? 3.535 2.74 12.977 1 69.38 95 VAL B C 1
ATOM 1584 O O . VAL B 1 95 ? 2.773 3.561 13.492 1 69.38 95 VAL B O 1
ATOM 1587 N N . GLY B 1 96 ? 4.48 2.965 12.164 1 71.62 96 GLY B N 1
ATOM 1588 C CA . GLY B 1 96 ? 4.66 4.359 11.789 1 71.62 96 GLY B CA 1
ATOM 1589 C C . GLY B 1 96 ? 3.461 4.941 11.07 1 71.62 96 GLY B C 1
ATOM 1590 O O . GLY B 1 96 ? 2.984 6.023 11.414 1 71.62 96 GLY B O 1
ATOM 1591 N N . LEU B 1 97 ? 2.969 4.273 10.156 1 78.31 97 LEU B N 1
ATOM 1592 C CA . LEU B 1 97 ? 1.833 4.746 9.367 1 78.31 97 LEU B CA 1
ATOM 1593 C C . LEU B 1 97 ? 0.602 4.93 10.25 1 78.31 97 LEU B C 1
ATOM 1595 O O . LEU B 1 97 ? -0.051 5.973 10.195 1 78.31 97 LEU B O 1
ATOM 1599 N N . PHE B 1 98 ? 0.377 3.988 11.062 1 75.88 98 PHE B N 1
ATOM 1600 C CA . PHE B 1 98 ? -0.835 4 11.875 1 75.88 98 PHE B CA 1
ATOM 1601 C C . PHE B 1 98 ? -0.73 5.035 12.984 1 75.88 98 PHE B C 1
ATOM 1603 O O . PHE B 1 98 ? -1.715 5.699 13.32 1 75.88 98 PHE B O 1
ATOM 1610 N N . ALA B 1 99 ? 0.365 4.965 13.633 1 71.12 99 ALA B N 1
ATOM 1611 C CA . ALA B 1 99 ? 0.559 5.945 14.695 1 71.12 99 ALA B CA 1
ATOM 1612 C C . ALA B 1 99 ? 0.345 7.363 14.188 1 71.12 99 ALA B C 1
ATOM 1614 O O . ALA B 1 99 ? -0.321 8.172 14.836 1 71.12 99 ALA B O 1
ATOM 1615 N N . ARG B 1 100 ? 0.844 7.684 13.141 1 73.62 100 ARG B N 1
ATOM 1616 C CA . ARG B 1 100 ? 0.708 9.023 12.586 1 73.62 100 ARG B CA 1
ATOM 1617 C C . ARG B 1 100 ? -0.723 9.289 12.125 1 73.62 100 ARG B C 1
ATOM 1619 O O . ARG B 1 100 ? -1.249 10.391 12.312 1 73.62 100 ARG B O 1
ATOM 1626 N N . ALA B 1 101 ? -1.266 8.328 11.539 1 75.25 101 ALA B N 1
ATOM 1627 C CA . ALA B 1 101 ? -2.662 8.469 11.133 1 75.25 101 ALA B CA 1
ATOM 1628 C C . ALA B 1 101 ? -3.547 8.789 12.336 1 75.25 101 ALA B C 1
ATOM 1630 O O . ALA B 1 101 ? -4.418 9.664 12.258 1 75.25 101 ALA B O 1
ATOM 1631 N N . THR B 1 102 ? -3.283 8.008 13.344 1 70.62 102 THR B N 1
ATOM 1632 C CA . THR B 1 102 ? -4.051 8.219 14.57 1 70.62 102 THR B CA 1
ATOM 1633 C C . THR B 1 102 ? -3.77 9.602 15.156 1 70.62 102 THR B C 1
ATOM 1635 O O . THR B 1 102 ? -4.684 10.281 15.625 1 70.62 102 THR B O 1
ATOM 1638 N N . TRP B 1 103 ? -2.52 9.93 15.195 1 68.25 103 TRP B N 1
ATOM 1639 C CA . TRP B 1 103 ? -2.127 11.242 15.703 1 68.25 103 TRP B CA 1
ATOM 1640 C C . TRP B 1 103 ? -2.758 12.359 14.883 1 68.25 103 TRP B C 1
ATOM 1642 O O . TRP B 1 103 ? -3.285 13.32 15.438 1 68.25 103 TRP B O 1
ATOM 1652 N N . ARG B 1 104 ? -2.686 12.266 13.641 1 71 104 ARG B N 1
ATOM 1653 C CA . ARG B 1 104 ? -3.256 13.273 12.742 1 71 104 ARG B CA 1
ATOM 1654 C C . ARG B 1 104 ? -4.762 13.383 12.945 1 71 104 ARG B C 1
ATOM 1656 O O . ARG B 1 104 ? -5.316 14.484 12.906 1 71 104 ARG B O 1
ATOM 1663 N N . SER B 1 105 ? -5.289 12.203 13.023 1 67.25 105 SER B N 1
ATOM 1664 C CA . SER B 1 105 ? -6.738 12.195 13.211 1 67.25 105 SER B CA 1
ATOM 1665 C C . SER B 1 105 ? -7.125 12.867 14.523 1 67.25 105 SER B C 1
ATOM 1667 O O . SER B 1 105 ? -8.148 13.555 14.602 1 67.25 105 SER B O 1
ATOM 1669 N N . ASN B 1 106 ? -6.266 12.531 15.516 1 62.31 106 ASN B N 1
ATOM 1670 C CA . ASN B 1 106 ? -6.586 13.062 16.828 1 62.31 106 ASN B CA 1
ATOM 1671 C C . ASN B 1 106 ? -6.156 14.516 16.969 1 62.31 106 ASN B C 1
ATOM 1673 O O . ASN B 1 106 ? -6.816 15.297 17.672 1 62.31 106 ASN B O 1
ATOM 1677 N N . TYR B 1 107 ? -4.961 14.844 16.438 1 58.66 107 TYR B N 1
ATOM 1678 C CA . TYR B 1 107 ? -4.402 16.172 16.688 1 58.66 107 TYR B CA 1
ATOM 1679 C C . TYR B 1 107 ? -4.383 17 15.414 1 58.66 107 TYR B C 1
ATOM 1681 O O . TYR B 1 107 ? -4.121 18.203 15.453 1 58.66 107 TYR B O 1
ATOM 1689 N N . GLY B 1 108 ? -4.199 16.438 14.234 1 54.75 108 GLY B N 1
ATOM 1690 C CA . GLY B 1 108 ? -4.039 17.125 12.969 1 54.75 108 GLY B CA 1
ATOM 1691 C C . GLY B 1 108 ? -5.184 18.078 12.656 1 54.75 108 GLY B C 1
ATOM 1692 O O . GLY B 1 108 ? -5.117 18.844 11.695 1 54.75 108 GLY B O 1
ATOM 1693 N N . THR B 1 109 ? -6.379 17.75 12.867 1 43.25 109 THR B N 1
ATOM 1694 C CA . THR B 1 109 ? -7.387 18.734 12.531 1 43.25 109 THR B CA 1
ATOM 1695 C C . THR B 1 109 ? -7.141 20.047 13.289 1 43.25 109 THR B C 1
ATOM 1697 O O . THR B 1 109 ? -8.008 20.922 13.328 1 43.25 109 THR B O 1
ATOM 1700 N N . VAL B 1 110 ? -6.043 20.25 14.023 1 37.56 110 VAL B N 1
ATOM 1701 C CA . VAL B 1 110 ? -6.07 21.578 14.609 1 37.56 110 VAL B CA 1
ATOM 1702 C C . VAL B 1 110 ? -5.832 22.625 13.516 1 37.56 110 VAL B C 1
ATOM 1704 O O . VAL B 1 110 ? -4.758 22.672 12.914 1 37.56 110 VAL B O 1
ATOM 1707 N N . SER B 1 111 ? -6.578 22.859 12.484 1 30.06 111 SER B N 1
ATOM 1708 C CA . SER B 1 111 ? -6.617 24.25 12.062 1 30.06 111 SER B CA 1
ATOM 1709 C C . SER B 1 111 ? -7.008 25.172 13.211 1 30.06 111 SER B C 1
ATOM 1711 O O . SER B 1 111 ? -7.859 24.812 14.031 1 30.06 111 SER B O 1
#

Radius of gyration: 17.92 Å; Cα contacts (8 Å, |Δi|>4): 297; chains: 2; bounding box: 26×49×56 Å

Foldseek 3Di:
DPDPDDDPDQDPDPVVNVVCCVVVVVVVQVVQQVCCVVVVAWGKDWDADPVGDIDMDTSQPDLDPVVVVLVVQLVVQVVVDVDSVVSSVVSSRVCRSVVVVVCCVVPVPPD/DPDPDDDPDQDPDPVVNVVCCVVVVVVVQVVQQVCCVVVVAWGKDWDADPVGDIDMDTSQPDLDPVVVVLVVQLVVQVVVDVDSVVSSVVSSRVCRSVVVVVCCVVPVPPD

pLDDT: mean 76.22, std 18.96, range [29.67, 98.5]

Secondary structure (DSSP, 8-state):
----PPP-S----HHHHHHHHHHHHHHHHHHHHHHHHHTT-EEEEEEE-TT--EEEEES-----STHHHHHHHHHHHHHHSS-HHHHHHHHHHHHHHHHHHHHIIIIIT--/----PPPSS----HHHHHHHHHHHHHHHHHHHHHHHHHTT-EEEEEEE-TT--EEEEES-----STHHHHHHHHHHHHHHSS-HHHHHHHHHHHHHHHHHHHHIIIIIT--